Protein AF-A0A2D4FNB1-F1 (afdb_monomer)

pLDDT: mean 72.6, std 28.67, range [24.19, 98.44]

InterPro domains:
  IPR003653 Ulp1 protease family, C-terminal catalytic domain [PF02902] (10-191)
  IPR003653 Ulp1 protease family, C-terminal catalytic domain [PS50600] (1-1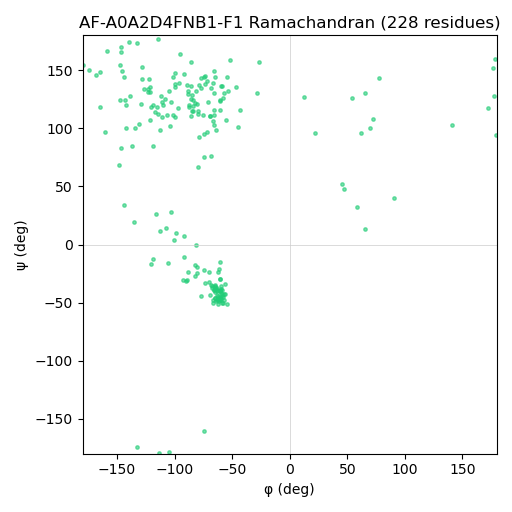83)
  IPR038765 Papain-like cysteine peptidase superfamily [SSF54001] (9-222)
  IPR051947 Sentrin-specific protease [PTHR46896] (10-229)

Mean predicted aligned error: 15.09 Å

Secondary structure (DSSP, 8-state):
-EEEEEEETTEEEEEEEE-TT-SS-EEEE-------------PPP--------------EEE---------PPP---------------------------------EEEE--EEEEE-SS--S-HHHHHHHHHHHHHHHHHHHHSS-----TTTSEEE--BPPPPSSSS-HHHHHHHHHHHHHHS-----PSS-B-TTSS-HHHHHHHHHHHHHHHHHHHHHHHHHTT-

Organism: Micrurus corallinus (NCBI:txid54390)

Nearest PDB structures (foldseek):
  7r2e-assembly1_A  TM=9.765E-01  e=2.551E-18  Homo sapiens
  7r2e-assembly2_B  TM=9.854E-01  e=6.655E-18  Homo sapiens
  3eay-assembly1_A  TM=9.851E-01  e=1.110E-17  Homo sapiens

Structure (mmCIF, N/CA/C/O backbone):
data_AF-A0A2D4FNB1-F1
#
_entry.id   AF-A0A2D4FNB1-F1
#
loop_
_atom_site.group_PDB
_atom_site.id
_atom_site.type_symbol
_atom_site.label_atom_id
_atom_site.label_alt_id
_atom_site.label_comp_id
_atom_site.label_asym_id
_atom_site.label_entity_id
_atom_site.label_seq_id
_atom_site.pdbx_PDB_ins_code
_atom_site.Cartn_x
_atom_site.Cartn_y
_atom_site.Cartn_z
_atom_site.occupancy
_atom_site.B_iso_or_equiv
_atom_site.auth_seq_id
_atom_site.auth_comp_id
_atom_site.auth_asym_id
_atom_site.auth_atom_id
_atom_site.pdbx_PDB_model_num
ATOM 1 N N . ILE A 1 1 ? 2.129 -9.234 -5.344 1.00 77.94 1 ILE A N 1
ATOM 2 C CA . ILE A 1 1 ? 2.246 -7.850 -4.836 1.00 77.94 1 ILE A CA 1
ATOM 3 C C . ILE A 1 1 ? 2.768 -8.000 -3.418 1.00 77.94 1 ILE A C 1
ATOM 5 O O . ILE A 1 1 ? 2.423 -9.003 -2.816 1.00 77.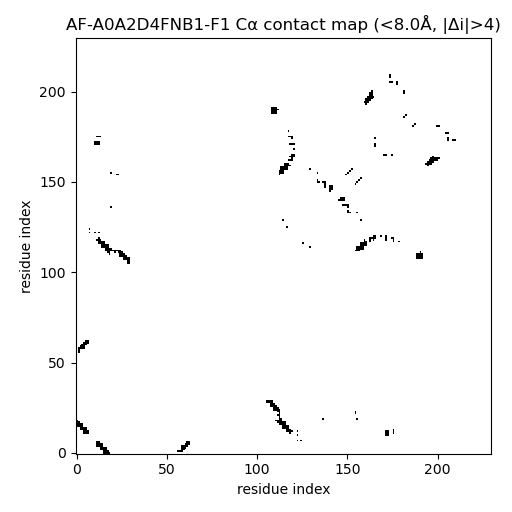94 1 ILE A O 1
ATOM 9 N N . PHE A 1 2 ? 3.639 -7.121 -2.931 1.00 85.50 2 PHE A N 1
ATOM 10 C CA . PHE A 1 2 ? 4.125 -7.190 -1.547 1.00 85.50 2 PHE A CA 1
ATOM 11 C C . PHE A 1 2 ? 3.788 -5.893 -0.819 1.00 85.50 2 PHE A C 1
ATOM 13 O O . PHE A 1 2 ? 3.960 -4.815 -1.385 1.00 85.50 2 PHE A O 1
ATOM 20 N N . LEU A 1 3 ? 3.286 -6.013 0.408 1.00 80.19 3 LEU A N 1
ATOM 21 C CA . LEU A 1 3 ? 2.926 -4.895 1.276 1.00 80.19 3 LEU A CA 1
ATOM 22 C C . LEU A 1 3 ? 4.014 -4.713 2.340 1.00 80.19 3 LEU A C 1
ATOM 24 O O . LEU A 1 3 ? 4.296 -5.637 3.103 1.00 80.19 3 LEU A O 1
ATOM 28 N N . CYS A 1 4 ? 4.607 -3.524 2.394 1.00 83.38 4 CYS A N 1
ATOM 29 C CA . CYS A 1 4 ? 5.677 -3.171 3.324 1.00 83.38 4 CYS A CA 1
ATOM 30 C C . CYS A 1 4 ? 5.227 -1.985 4.184 1.00 83.38 4 CYS A C 1
ATOM 32 O O . CYS A 1 4 ? 4.929 -0.913 3.651 1.00 83.38 4 CYS A O 1
ATOM 34 N N . LEU A 1 5 ? 5.154 -2.179 5.503 1.00 84.06 5 LEU A N 1
ATOM 35 C CA . LEU A 1 5 ? 4.775 -1.122 6.441 1.00 84.06 5 LEU A CA 1
ATOM 36 C C . LEU A 1 5 ? 6.014 -0.354 6.889 1.00 84.06 5 LEU A C 1
ATOM 38 O O . LEU A 1 5 ? 7.026 -0.960 7.238 1.00 84.06 5 LEU A O 1
ATOM 42 N N . PHE A 1 6 ? 5.889 0.969 6.949 1.00 82.75 6 PHE A N 1
ATOM 43 C CA . PHE A 1 6 ? 6.955 1.851 7.397 1.00 82.75 6 PHE A CA 1
ATOM 44 C C . PHE A 1 6 ? 6.466 2.799 8.480 1.00 82.75 6 PHE A C 1
ATOM 46 O O . PHE A 1 6 ? 5.348 3.317 8.424 1.00 82.75 6 PHE A O 1
ATOM 53 N N . LEU A 1 7 ? 7.350 3.039 9.443 1.00 80.69 7 LEU A N 1
ATOM 54 C CA . LEU A 1 7 ? 7.207 4.042 10.482 1.00 80.69 7 LEU A CA 1
ATOM 55 C C . LEU A 1 7 ? 8.360 5.031 10.331 1.00 80.69 7 LEU A C 1
ATOM 57 O O . LEU A 1 7 ? 9.513 4.629 10.416 1.00 80.69 7 LEU A O 1
ATOM 61 N N . PHE A 1 8 ? 8.059 6.311 10.111 1.00 77.94 8 PHE A N 1
ATOM 62 C CA . PHE A 1 8 ? 9.056 7.379 10.110 1.00 77.94 8 PHE A CA 1
ATOM 63 C C . PHE A 1 8 ? 8.641 8.537 11.002 1.00 77.94 8 PHE A C 1
ATOM 65 O O . PHE A 1 8 ? 7.597 9.133 10.767 1.00 77.94 8 PHE A O 1
ATOM 72 N N . ARG A 1 9 ? 9.446 8.873 12.023 1.00 78.88 9 ARG A N 1
ATOM 73 C CA . ARG A 1 9 ? 9.161 9.967 12.978 1.00 78.88 9 ARG A CA 1
ATOM 74 C C . ARG A 1 9 ? 7.705 9.953 13.491 1.00 78.88 9 ARG A C 1
ATOM 76 O O . ARG A 1 9 ? 6.998 10.953 13.408 1.00 78.88 9 ARG A O 1
ATOM 83 N N . SER A 1 10 ? 7.250 8.799 13.989 1.00 83.25 10 SER A N 1
ATOM 84 C CA . SER A 1 10 ? 5.875 8.576 14.484 1.00 83.25 10 SER A CA 1
ATOM 85 C C . SER A 1 10 ? 4.762 8.663 13.428 1.00 83.25 10 SER A C 1
ATOM 87 O O . SER A 1 10 ? 3.583 8.707 13.776 1.00 83.25 10 SER A O 1
ATOM 89 N N . HIS A 1 11 ? 5.110 8.651 12.141 1.00 90.31 11 HIS A N 1
ATOM 90 C CA . HIS A 1 11 ? 4.166 8.640 11.029 1.00 90.31 11 HIS A CA 1
ATOM 91 C C . HIS A 1 11 ? 4.208 7.311 10.271 1.00 90.31 11 HIS A C 1
ATOM 93 O O . HIS A 1 11 ? 5.272 6.852 9.858 1.00 90.31 11 HIS A O 1
ATOM 99 N N . TRP A 1 12 ? 3.038 6.702 10.089 1.00 92.06 12 TRP A N 1
ATOM 100 C CA . TRP A 1 12 ? 2.879 5.418 9.414 1.00 92.06 12 TRP A CA 1
ATOM 101 C C . TRP A 1 12 ? 2.437 5.606 7.964 1.00 92.06 12 TRP A C 1
ATOM 103 O O . TRP A 1 12 ? 1.492 6.345 7.684 1.00 92.06 12 TRP A O 1
ATOM 113 N N . TYR A 1 13 ? 3.063 4.871 7.051 1.00 94.38 13 TYR A N 1
ATOM 114 C CA . TYR A 1 13 ? 2.633 4.752 5.658 1.00 94.38 13 TYR A CA 1
ATOM 115 C C . TYR A 1 13 ? 2.947 3.351 5.127 1.00 94.38 13 TYR A C 1
ATOM 117 O O . TYR A 1 13 ? 3.611 2.547 5.788 1.00 94.38 13 TYR A O 1
ATOM 125 N N . ILE A 1 14 ? 2.436 3.033 3.940 1.00 94.88 14 ILE A N 1
ATOM 126 C CA . ILE A 1 14 ? 2.626 1.715 3.334 1.00 94.88 14 ILE A CA 1
ATOM 127 C C . ILE A 1 14 ? 3.192 1.841 1.925 1.00 94.88 14 ILE A C 1
ATOM 129 O O . ILE A 1 14 ? 2.713 2.639 1.115 1.00 94.88 14 ILE A O 1
ATOM 133 N N . ALA A 1 15 ? 4.211 1.033 1.642 1.00 95.44 15 ALA A N 1
ATOM 134 C CA . ALA A 1 15 ? 4.719 0.827 0.298 1.00 95.44 15 ALA A CA 1
ATOM 135 C C . ALA A 1 15 ? 4.168 -0.485 -0.272 1.00 95.44 15 ALA A C 1
ATOM 137 O O . ALA A 1 15 ? 4.108 -1.505 0.418 1.00 95.44 15 ALA A O 1
ATOM 138 N N . VAL A 1 16 ? 3.779 -0.469 -1.543 1.00 95.56 16 VAL A N 1
ATOM 139 C CA . VAL A 1 16 ? 3.206 -1.617 -2.247 1.00 95.56 16 VAL A CA 1
ATOM 140 C C . VAL A 1 16 ? 4.070 -1.942 -3.458 1.00 95.56 16 VAL A C 1
ATOM 142 O O . VAL A 1 16 ? 4.045 -1.236 -4.466 1.00 95.56 16 VAL A O 1
ATOM 145 N N . ILE A 1 17 ? 4.825 -3.033 -3.375 1.00 96.75 17 ILE A N 1
ATOM 146 C CA . ILE A 1 17 ? 5.684 -3.522 -4.452 1.00 96.75 17 ILE A CA 1
ATOM 147 C C . ILE A 1 17 ? 4.822 -4.277 -5.466 1.00 96.75 17 ILE A C 1
ATOM 149 O O . ILE A 1 17 ? 4.289 -5.365 -5.203 1.00 96.75 17 ILE A O 1
ATOM 153 N N . CYS A 1 18 ? 4.697 -3.702 -6.654 1.00 96.31 18 CYS A N 1
ATOM 154 C CA . CYS A 1 18 ? 3.824 -4.168 -7.715 1.00 96.31 18 CYS A CA 1
ATOM 155 C C . CYS A 1 18 ? 4.647 -4.777 -8.845 1.00 96.31 18 CYS A C 1
ATOM 157 O O . CYS A 1 18 ? 5.538 -4.145 -9.400 1.00 96.31 18 CYS A O 1
ATOM 159 N N . PHE A 1 19 ? 4.322 -6.025 -9.184 1.00 96.19 19 PHE A N 1
ATOM 160 C CA . PHE A 1 19 ? 4.864 -6.749 -10.336 1.00 96.19 19 PHE A CA 1
ATOM 161 C C . PHE A 1 19 ? 6.399 -6.678 -10.519 1.00 96.19 19 PHE A C 1
ATOM 163 O O . PHE A 1 19 ? 6.844 -6.479 -11.650 1.00 96.19 19 PHE A O 1
ATOM 170 N N . PRO A 1 20 ? 7.225 -6.910 -9.474 1.00 95.06 20 PRO A N 1
ATOM 171 C CA . PRO A 1 20 ? 8.690 -6.801 -9.568 1.00 95.06 20 PRO A CA 1
ATOM 172 C C . PRO A 1 20 ? 9.321 -7.761 -10.589 1.00 95.06 20 PRO A C 1
ATOM 174 O O . PRO A 1 20 ? 10.472 -7.606 -10.965 1.00 95.06 20 PRO A O 1
ATOM 177 N N . TRP A 1 21 ? 8.583 -8.771 -11.053 1.00 93.88 21 TRP A N 1
ATOM 178 C CA . TRP A 1 21 ? 9.047 -9.702 -12.080 1.00 93.88 21 TRP A CA 1
ATOM 179 C C . TRP A 1 21 ? 8.895 -9.179 -13.512 1.00 93.88 21 TRP A C 1
ATOM 181 O O . TRP A 1 21 ? 9.531 -9.724 -14.409 1.00 93.88 21 TRP A O 1
ATOM 191 N N . LEU A 1 22 ? 8.077 -8.153 -13.760 1.00 95.44 22 LEU A N 1
ATOM 192 C CA . LEU A 1 22 ? 7.892 -7.601 -15.103 1.00 95.44 22 LEU A CA 1
ATOM 193 C C . LEU A 1 22 ? 9.073 -6.717 -15.487 1.00 95.44 22 LEU A C 1
ATOM 195 O O . LEU A 1 22 ? 9.492 -5.895 -14.688 1.00 95.44 22 LEU A O 1
ATOM 199 N N . GLU A 1 23 ? 9.592 -6.859 -16.702 1.00 91.50 23 GLU A N 1
ATOM 200 C CA . GLU A 1 23 ? 10.660 -5.987 -17.225 1.00 91.50 23 GLU A CA 1
ATOM 201 C C . GLU A 1 23 ? 10.122 -4.672 -17.796 1.00 91.50 23 GLU A C 1
ATOM 203 O O . GLU A 1 23 ? 10.819 -3.666 -17.827 1.00 91.50 23 GLU A O 1
ATOM 208 N N . LYS A 1 24 ? 8.869 -4.681 -18.26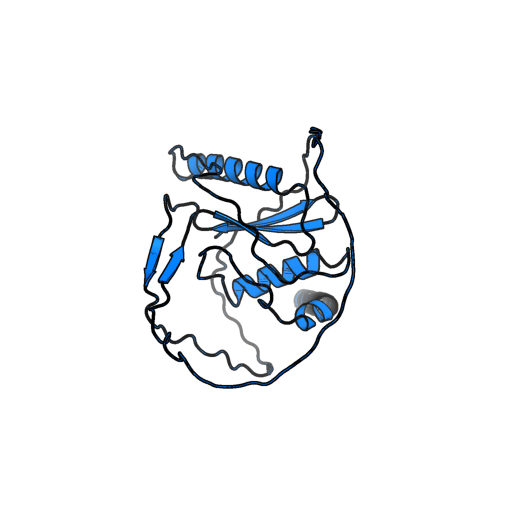0 1.00 92.25 24 LYS A N 1
ATOM 209 C CA . LYS A 1 24 ? 8.213 -3.534 -18.888 1.00 92.25 24 LYS A CA 1
ATOM 210 C C . LY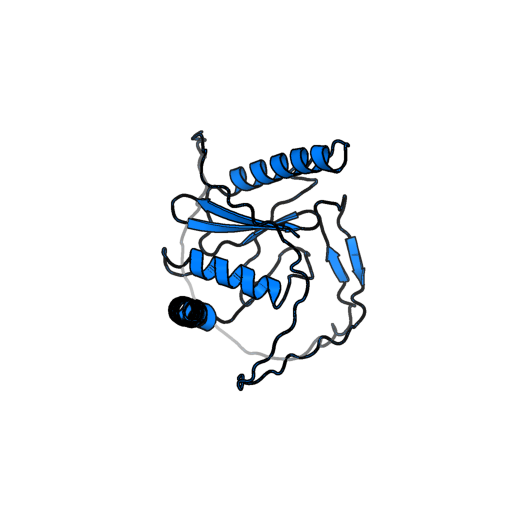S A 1 24 ? 6.725 -3.498 -18.575 1.00 92.25 24 LYS A C 1
ATOM 212 O O . LYS A 1 24 ? 6.141 -4.486 -18.125 1.00 92.25 24 LYS A O 1
ATOM 217 N N . VAL A 1 25 ? 6.114 -2.351 -18.855 1.00 93.75 25 VAL A N 1
ATOM 218 C CA . VAL A 1 25 ? 4.663 -2.154 -18.781 1.00 93.75 25 VAL A CA 1
ATOM 219 C C . VAL A 1 25 ? 3.950 -3.116 -19.738 1.00 93.75 25 VAL A C 1
ATOM 221 O O . VAL A 1 25 ? 4.362 -3.290 -20.885 1.00 93.75 25 VAL A O 1
ATOM 224 N N . ILE A 1 26 ? 2.867 -3.732 -19.268 1.00 94.62 26 ILE A N 1
ATOM 225 C CA . ILE A 1 26 ? 2.008 -4.629 -20.043 1.00 94.62 26 ILE A CA 1
ATOM 226 C C . ILE A 1 26 ? 0.579 -4.100 -20.003 1.00 94.62 26 ILE A C 1
ATOM 228 O O . ILE A 1 26 ? 0.027 -3.854 -18.931 1.00 94.62 26 ILE A O 1
ATOM 232 N N . TYR A 1 27 ? -0.038 -4.018 -21.178 1.00 93.88 27 TYR A N 1
ATOM 233 C CA . TYR A 1 27 ? -1.458 -3.731 -21.335 1.00 93.88 27 TYR A CA 1
ATOM 234 C C . TYR A 1 27 ? -2.193 -5.014 -21.700 1.00 93.88 27 TYR A C 1
ATOM 236 O O . TYR A 1 27 ? -1.759 -5.750 -22.586 1.00 93.88 27 TYR A O 1
ATOM 244 N N . LYS A 1 28 ? -3.299 -5.284 -21.011 1.00 89.50 28 LYS A N 1
ATOM 245 C CA . LYS A 1 28 ? -4.208 -6.390 -21.325 1.00 89.50 28 LYS A CA 1
ATOM 246 C C . LYS A 1 28 ? -5.599 -5.840 -21.566 1.00 89.50 28 LYS A C 1
ATOM 248 O O . LYS A 1 28 ? -6.008 -4.913 -20.872 1.00 89.50 28 LYS A O 1
ATOM 253 N N . ASP A 1 29 ? -6.325 -6.408 -22.513 1.00 86.62 29 ASP A N 1
ATOM 254 C CA . ASP A 1 29 ? -7.728 -6.057 -22.684 1.00 86.62 29 ASP A CA 1
ATOM 255 C C . ASP A 1 29 ? -8.522 -6.572 -21.475 1.00 86.62 29 ASP A C 1
ATOM 257 O O . ASP A 1 29 ? -8.293 -7.682 -20.988 1.00 86.62 29 ASP A O 1
ATOM 261 N N . CYS A 1 30 ? -9.403 -5.733 -20.926 1.00 71.06 30 CYS A N 1
ATOM 262 C CA . CYS A 1 30 ? -10.336 -6.170 -19.897 1.00 71.06 30 CYS A CA 1
ATOM 263 C C . CYS A 1 30 ? -11.422 -6.998 -20.580 1.00 71.06 30 CYS A C 1
ATOM 265 O O . CYS A 1 30 ? -12.384 -6.449 -21.120 1.00 71.06 30 CYS A O 1
ATOM 267 N N . GLU A 1 31 ? -11.258 -8.320 -20.586 1.00 58.84 31 GLU A N 1
ATOM 268 C CA . GLU A 1 31 ? -12.380 -9.209 -20.862 1.00 58.84 31 GLU A CA 1
ATOM 269 C C . GLU A 1 31 ? -13.454 -8.912 -19.819 1.00 58.84 31 GLU A C 1
ATOM 271 O O . GLU A 1 31 ? -13.174 -8.871 -18.621 1.00 58.84 31 GLU A O 1
ATOM 276 N N . SER A 1 32 ? -14.664 -8.622 -20.288 1.00 44.50 32 SER A N 1
ATOM 277 C CA . SER A 1 32 ? -15.793 -8.217 -19.454 1.00 44.50 32 SER A CA 1
ATOM 278 C C . SER A 1 32 ? -16.244 -9.391 -18.585 1.00 44.50 32 SER A C 1
ATOM 280 O O . SER A 1 32 ? -17.234 -10.052 -18.875 1.00 44.50 32 SER A O 1
ATOM 282 N N . GLN A 1 33 ? -15.498 -9.683 -17.525 1.00 40.81 33 GLN A N 1
ATOM 283 C CA . GLN A 1 33 ? -15.948 -10.564 -16.467 1.00 40.81 33 GLN A CA 1
ATOM 284 C C . GLN A 1 33 ? -16.857 -9.731 -15.577 1.00 40.81 33 GLN A C 1
ATOM 286 O O . GLN A 1 33 ? -16.444 -8.729 -14.995 1.00 40.81 33 GLN A O 1
ATOM 291 N N . HIS A 1 34 ? -18.124 -10.125 -15.562 1.00 34.53 34 HIS A N 1
ATOM 292 C CA . HIS A 1 34 ? -19.158 -9.644 -14.665 1.00 34.53 34 HIS A CA 1
ATOM 293 C C . HIS A 1 34 ? -18.589 -9.594 -13.237 1.00 34.53 34 HIS A C 1
ATOM 295 O O . HIS A 1 34 ? -18.436 -10.628 -12.588 1.00 34.53 34 HIS A O 1
ATOM 301 N N . LEU A 1 35 ? -18.208 -8.403 -12.767 1.00 32.19 35 LEU A N 1
ATOM 302 C CA . LEU A 1 35 ? -17.878 -8.188 -11.362 1.00 32.19 35 LEU A CA 1
ATOM 303 C C . LEU A 1 35 ? -19.163 -8.527 -10.592 1.00 32.19 35 LEU A C 1
ATOM 305 O O . LEU A 1 35 ? -20.199 -7.940 -10.920 1.00 32.19 35 LEU A O 1
ATOM 309 N N . PRO A 1 36 ? -19.172 -9.462 -9.626 1.00 30.33 36 PRO A N 1
ATOM 310 C CA . PRO A 1 36 ? -20.343 -9.620 -8.786 1.00 30.33 36 PRO A CA 1
ATOM 311 C C . PRO A 1 36 ? -20.531 -8.285 -8.069 1.00 30.33 36 PRO A C 1
ATOM 313 O O . PRO A 1 36 ? -19.654 -7.856 -7.317 1.00 30.33 36 PRO A O 1
ATOM 316 N N . GLN A 1 37 ? -21.641 -7.600 -8.343 1.00 31.06 37 GLN A N 1
ATOM 317 C CA . GLN A 1 37 ? -22.130 -6.562 -7.451 1.00 31.06 37 GLN A CA 1
ATOM 318 C C . GLN A 1 37 ? -22.281 -7.228 -6.088 1.00 31.06 37 GLN A C 1
ATOM 320 O O . GLN A 1 37 ? -23.147 -8.079 -5.896 1.00 31.06 37 GLN A O 1
ATOM 325 N N . SER A 1 38 ? -21.389 -6.904 -5.159 1.00 31.12 38 SER A N 1
ATOM 326 C CA . SER A 1 38 ? -21.554 -7.275 -3.766 1.00 31.12 38 SER A CA 1
ATOM 327 C C . SER A 1 38 ? -22.628 -6.368 -3.168 1.00 31.12 38 SER A C 1
ATOM 329 O O . SER A 1 38 ? -22.323 -5.421 -2.447 1.00 31.12 38 SER A O 1
ATOM 331 N N . ASP A 1 39 ? -23.886 -6.647 -3.497 1.00 34.44 39 ASP A N 1
ATOM 332 C CA . ASP A 1 39 ? -24.993 -6.332 -2.608 1.00 34.44 39 ASP A CA 1
ATOM 333 C C . ASP A 1 39 ? -24.900 -7.318 -1.446 1.00 34.44 39 ASP A C 1
ATOM 335 O O . ASP A 1 39 ? -25.342 -8.458 -1.554 1.00 34.44 39 ASP A O 1
ATOM 339 N N . PHE A 1 40 ? -24.288 -6.906 -0.337 1.00 33.28 40 PHE A N 1
ATOM 340 C CA . PHE A 1 40 ? -24.445 -7.627 0.921 1.00 33.28 40 PHE A CA 1
ATOM 341 C C . PHE A 1 40 ? -24.799 -6.669 2.052 1.00 33.28 40 PHE A C 1
ATOM 343 O O . PHE A 1 40 ? -23.983 -5.914 2.583 1.00 33.28 40 PHE A O 1
ATOM 350 N N . GLN A 1 41 ? -26.092 -6.737 2.365 1.00 35.00 41 GLN A N 1
ATOM 351 C CA . GLN A 1 41 ? -26.742 -6.313 3.592 1.00 35.00 41 GLN A CA 1
ATOM 352 C C . GLN A 1 41 ? -26.065 -6.916 4.833 1.00 35.00 41 GLN A C 1
ATOM 354 O O . GLN A 1 41 ? -25.395 -7.945 4.775 1.00 35.00 41 GLN A O 1
ATOM 359 N N . GLN A 1 42 ? -26.297 -6.242 5.961 1.00 34.03 42 GLN A N 1
ATOM 360 C CA . GLN A 1 42 ? -25.981 -6.640 7.334 1.00 34.03 42 GLN A CA 1
ATOM 361 C C . GLN A 1 42 ? -25.950 -8.157 7.581 1.00 34.03 42 GLN A C 1
ATOM 363 O O . GLN A 1 42 ? -26.905 -8.871 7.287 1.00 34.03 42 GLN A O 1
ATOM 368 N N . PHE A 1 43 ? -24.867 -8.604 8.219 1.00 24.19 43 PHE A N 1
ATOM 369 C CA . PHE A 1 43 ? -24.675 -9.953 8.747 1.00 24.19 43 PHE A CA 1
ATOM 370 C C . PHE A 1 43 ? -25.810 -10.394 9.689 1.00 24.19 43 PHE A C 1
ATOM 372 O O . PHE A 1 43 ? -26.075 -9.706 10.679 1.00 24.19 43 PHE A O 1
ATOM 379 N N . PRO A 1 44 ? -26.353 -11.608 9.502 1.00 26.98 44 PRO A N 1
ATOM 380 C CA . PRO A 1 44 ? -26.821 -12.441 10.596 1.00 26.98 44 PRO A CA 1
ATOM 381 C C . PRO A 1 44 ? -25.799 -13.543 10.910 1.00 26.98 44 PRO A C 1
ATOM 383 O O . PRO A 1 44 ? -25.150 -14.103 10.028 1.00 26.98 44 PRO A O 1
ATOM 386 N N . HIS A 1 45 ? -25.692 -13.849 12.201 1.00 32.75 45 HIS A N 1
ATOM 387 C CA . HIS A 1 45 ? -24.981 -14.991 12.770 1.00 32.75 45 HIS A CA 1
ATOM 388 C C . HIS A 1 45 ? -25.295 -16.310 12.048 1.00 32.75 45 HIS A C 1
ATOM 390 O O . HIS A 1 45 ? -26.468 -16.639 11.900 1.00 32.75 45 HIS A O 1
ATOM 396 N N . GLN A 1 46 ? -24.265 -17.116 11.767 1.00 28.11 46 GLN A N 1
ATOM 397 C CA . GLN A 1 46 ? -24.197 -18.513 12.216 1.00 28.11 46 GLN A CA 1
ATOM 398 C C . GLN A 1 46 ? -22.801 -19.120 12.008 1.00 28.11 46 GLN A C 1
ATOM 400 O O . GLN A 1 46 ? -22.055 -18.767 11.098 1.00 28.11 46 GLN A O 1
ATOM 405 N N . SER A 1 47 ? -22.457 -19.991 12.948 1.00 30.08 47 SER A N 1
ATOM 406 C CA . SER A 1 47 ? -21.251 -20.801 13.075 1.00 30.08 47 SER A CA 1
ATOM 407 C C . SER A 1 47 ? -21.198 -21.935 12.054 1.00 30.08 47 SER A C 1
ATOM 409 O O . SER A 1 47 ? -22.205 -22.608 11.885 1.00 30.08 47 SER A O 1
ATOM 411 N N . GLU A 1 48 ? -20.021 -22.221 11.490 1.00 30.22 48 GLU A N 1
ATOM 412 C CA . GLU A 1 48 ? -19.349 -23.526 11.629 1.00 30.22 48 GLU A CA 1
ATOM 413 C C . GLU A 1 48 ? -18.007 -23.589 10.884 1.00 30.22 48 GLU A C 1
ATOM 415 O O . GLU A 1 48 ? -17.721 -22.853 9.942 1.00 30.22 48 GLU A O 1
ATOM 420 N N . SER A 1 49 ? -17.161 -24.473 11.401 1.00 29.91 49 SER A N 1
ATOM 421 C CA . SER A 1 49 ? -15.782 -24.770 11.038 1.00 29.91 49 SER A CA 1
ATOM 422 C C . SER A 1 49 ? -15.616 -25.387 9.647 1.00 29.91 49 SER A C 1
ATOM 424 O O . SER A 1 49 ? -16.286 -26.370 9.347 1.00 29.91 49 SER A O 1
ATOM 426 N N . ASN A 1 50 ? -14.590 -24.972 8.894 1.00 27.27 50 ASN A N 1
ATOM 427 C CA . ASN A 1 50 ? -13.566 -25.926 8.454 1.00 27.27 50 ASN A CA 1
ATOM 428 C C . ASN A 1 50 ? -12.284 -25.258 7.936 1.00 27.27 50 ASN A C 1
ATOM 430 O O . ASN A 1 50 ? -12.285 -24.168 7.372 1.00 27.27 50 ASN A O 1
ATOM 434 N N . SER A 1 51 ? -11.185 -25.971 8.152 1.00 39.22 51 SER A N 1
ATOM 435 C CA . SER A 1 51 ? -9.800 -25.640 7.826 1.00 39.22 51 SER A CA 1
ATOM 436 C C . SER A 1 51 ? -9.542 -25.389 6.335 1.00 39.22 51 SER A C 1
ATOM 438 O O . SER A 1 51 ? -9.926 -26.202 5.496 1.00 39.22 51 SER A O 1
ATOM 440 N N . GLY A 1 52 ? -8.774 -24.341 6.015 1.00 26.20 52 GLY A N 1
ATOM 441 C CA . GLY A 1 52 ? -8.301 -24.075 4.655 1.00 26.20 52 GLY A CA 1
ATOM 442 C C . GLY A 1 52 ? -7.093 -23.135 4.607 1.00 26.20 52 GLY A C 1
ATOM 443 O O . GLY A 1 52 ? -7.243 -21.924 4.672 1.00 26.20 52 GLY A O 1
ATOM 444 N N . ILE A 1 53 ? -5.902 -23.735 4.519 1.00 28.75 53 ILE A N 1
ATOM 445 C CA . ILE A 1 53 ? -4.612 -23.239 3.991 1.00 28.75 53 ILE A CA 1
ATOM 446 C C . ILE A 1 53 ? -4.449 -21.704 3.939 1.00 28.75 53 ILE A C 1
ATOM 448 O O . ILE A 1 53 ? -4.768 -21.042 2.951 1.00 28.75 53 ILE A O 1
ATOM 452 N N . ILE A 1 54 ? -3.822 -21.154 4.981 1.00 30.25 54 ILE A N 1
ATOM 453 C CA . ILE A 1 54 ? -3.312 -19.779 5.002 1.00 30.25 54 ILE A CA 1
ATOM 454 C C . ILE A 1 54 ? -2.126 -19.695 4.034 1.00 30.25 54 ILE A C 1
ATOM 456 O O . ILE A 1 54 ? -1.046 -20.229 4.299 1.00 30.25 54 ILE A O 1
ATOM 460 N N . ARG A 1 55 ? -2.298 -18.992 2.910 1.00 36.16 55 ARG A N 1
ATOM 461 C CA . ARG A 1 55 ? -1.157 -18.482 2.142 1.00 36.16 55 ARG A CA 1
ATOM 462 C C . ARG A 1 55 ? -0.471 -17.429 3.011 1.00 36.16 55 ARG A C 1
ATOM 464 O O . ARG A 1 55 ? -1.014 -16.350 3.212 1.00 36.16 55 ARG A O 1
ATOM 471 N N . LYS A 1 56 ? 0.696 -17.765 3.570 1.00 30.28 56 LYS A N 1
ATOM 472 C CA . LYS A 1 56 ? 1.547 -16.817 4.300 1.00 30.28 56 LYS A CA 1
ATOM 473 C C . LYS A 1 56 ? 2.029 -15.742 3.329 1.00 30.28 56 LYS A C 1
ATOM 475 O O . LYS A 1 56 ? 2.979 -15.962 2.583 1.00 30.28 56 LYS A O 1
ATOM 480 N N . GLU A 1 57 ? 1.367 -14.595 3.340 1.00 40.03 57 GLU A N 1
ATOM 481 C CA . GLU A 1 57 ? 1.913 -13.369 2.775 1.00 40.03 57 GLU A CA 1
ATOM 482 C C . GLU A 1 57 ? 2.779 -12.724 3.862 1.00 40.03 57 GLU A C 1
ATOM 484 O O . GLU A 1 57 ? 2.324 -12.423 4.965 1.00 40.03 57 GLU A O 1
ATOM 489 N N . SER A 1 58 ? 4.079 -12.650 3.596 1.00 37.28 58 SER A N 1
ATOM 490 C CA . SER A 1 58 ? 5.082 -12.135 4.522 1.00 37.28 58 SER A CA 1
ATOM 491 C C . SER A 1 58 ? 4.995 -10.613 4.583 1.00 37.28 58 SER A C 1
ATOM 493 O O . SER A 1 58 ? 5.325 -9.933 3.614 1.00 37.28 58 SER A O 1
ATOM 495 N N . VAL A 1 59 ? 4.559 -10.093 5.729 1.00 36.62 59 VAL A N 1
ATOM 496 C CA . VAL A 1 59 ? 4.627 -8.670 6.068 1.00 36.62 59 VAL A CA 1
ATOM 497 C C . VAL A 1 59 ? 6.020 -8.392 6.627 1.00 36.62 59 VAL A C 1
ATOM 499 O O . VAL A 1 59 ? 6.382 -8.923 7.675 1.00 36.62 59 VAL A O 1
ATOM 502 N N . LEU A 1 60 ? 6.810 -7.584 5.922 1.00 37.69 60 LEU A N 1
ATOM 503 C CA . LEU A 1 60 ? 8.084 -7.083 6.436 1.00 37.69 60 LEU A CA 1
ATOM 504 C C . LEU A 1 60 ? 7.815 -5.790 7.215 1.00 37.69 60 LEU A C 1
ATOM 506 O O . LEU A 1 60 ? 7.280 -4.830 6.659 1.00 37.69 60 LEU A O 1
ATOM 510 N N . ILE A 1 61 ? 8.157 -5.794 8.504 1.00 36.84 61 ILE A N 1
ATOM 511 C CA . ILE A 1 61 ? 8.167 -4.617 9.379 1.00 36.84 61 ILE A CA 1
ATOM 512 C C . ILE A 1 61 ? 9.629 -4.176 9.455 1.00 36.84 61 ILE A C 1
ATOM 514 O O . ILE A 1 61 ? 10.445 -4.891 10.034 1.00 36.84 61 ILE A O 1
ATOM 518 N N . LEU A 1 62 ? 9.973 -3.038 8.852 1.00 37.22 62 LEU A N 1
ATOM 519 C CA . LEU A 1 62 ? 11.316 -2.471 8.959 1.00 37.22 62 LEU A CA 1
ATOM 520 C C . LEU A 1 62 ? 11.274 -1.291 9.936 1.00 37.22 62 LEU A C 1
ATOM 522 O O . LEU A 1 62 ? 10.797 -0.212 9.587 1.00 37.22 62 LEU A O 1
ATOM 526 N N . SER A 1 63 ? 11.738 -1.517 11.165 1.00 33.75 63 SER A N 1
ATOM 527 C CA . SER A 1 63 ? 11.948 -0.480 12.179 1.00 33.75 63 SER A CA 1
ATOM 528 C C . SER A 1 63 ? 13.450 -0.222 12.357 1.00 33.75 63 SER A C 1
ATOM 530 O O . SER A 1 63 ? 14.167 -1.085 12.856 1.00 33.75 63 SER A O 1
ATOM 532 N N . ASP A 1 64 ? 13.866 0.973 11.935 1.00 36.38 64 ASP A N 1
ATOM 533 C CA . ASP A 1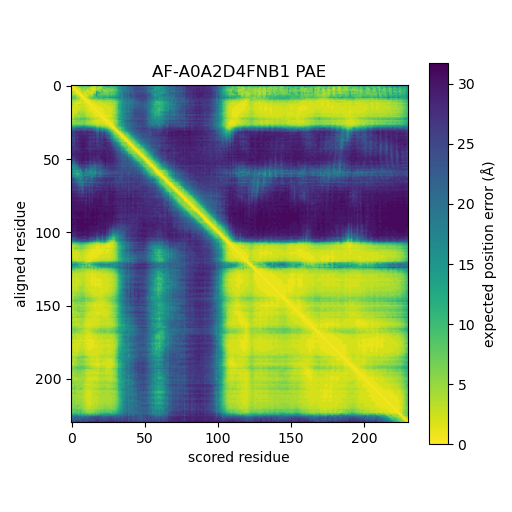 64 ? 14.992 1.785 12.419 1.00 36.38 64 ASP A CA 1
ATOM 534 C C . ASP A 1 64 ? 16.436 1.252 12.327 1.00 36.38 64 ASP A C 1
ATOM 536 O O . ASP A 1 64 ? 16.957 0.674 13.275 1.00 36.38 64 ASP A O 1
ATOM 540 N N . ILE A 1 65 ? 17.138 1.641 11.250 1.00 31.67 65 ILE A N 1
ATOM 541 C CA . ILE A 1 65 ? 18.501 2.212 11.316 1.00 31.67 65 ILE A CA 1
ATOM 542 C C . ILE A 1 65 ? 18.573 3.321 10.250 1.00 31.67 65 ILE A C 1
ATOM 544 O O . ILE A 1 65 ? 18.707 3.034 9.063 1.00 31.67 65 ILE A O 1
ATOM 548 N N . TRP A 1 66 ? 18.439 4.590 10.646 1.00 32.38 66 TRP A N 1
ATOM 549 C CA . TRP A 1 66 ? 18.635 5.737 9.747 1.00 32.38 66 TRP A CA 1
ATOM 550 C C . TRP A 1 66 ? 19.910 6.475 10.137 1.00 32.38 66 TRP A C 1
ATOM 552 O O . TRP A 1 66 ? 20.022 6.965 11.258 1.00 32.38 66 TRP A O 1
ATOM 562 N N . TYR A 1 67 ? 20.855 6.558 9.202 1.00 29.23 67 TYR A N 1
ATOM 563 C CA . TYR A 1 67 ? 21.941 7.527 9.267 1.00 29.23 67 TYR A CA 1
ATOM 564 C C . TYR A 1 67 ? 21.455 8.841 8.660 1.00 29.23 67 TYR A C 1
ATOM 566 O O . TYR A 1 67 ? 20.947 8.867 7.538 1.00 29.23 67 TYR A O 1
ATOM 574 N N . ASP A 1 68 ? 21.578 9.907 9.443 1.00 27.28 68 ASP A N 1
ATOM 575 C CA . ASP A 1 68 ? 21.296 11.270 9.021 1.00 27.28 68 ASP A CA 1
ATOM 576 C C . ASP A 1 68 ? 22.397 11.716 8.054 1.00 27.28 68 ASP A C 1
ATOM 578 O O . ASP A 1 68 ? 23.590 11.647 8.357 1.00 27.28 68 ASP A O 1
ATOM 582 N N . SER A 1 69 ? 22.012 12.116 6.853 1.00 32.81 69 SER A N 1
ATOM 583 C CA . SER A 1 69 ? 22.881 12.869 5.956 1.00 32.81 69 SER A CA 1
ATOM 584 C C . SER A 1 69 ? 22.035 14.005 5.419 1.00 32.81 69 SER A C 1
ATOM 586 O O . SER A 1 69 ? 21.152 13.812 4.583 1.00 32.81 69 SER A O 1
ATOM 588 N N . GLU A 1 70 ? 22.257 15.168 6.024 1.00 33.19 70 GLU A N 1
ATOM 589 C CA . GLU A 1 70 ? 21.685 16.448 5.641 1.00 33.19 70 GLU A CA 1
ATOM 590 C C . GLU A 1 70 ? 22.116 16.781 4.209 1.00 33.19 70 GLU A C 1
ATOM 592 O O . GLU A 1 70 ? 23.310 16.858 3.926 1.00 33.19 70 GLU A O 1
ATOM 597 N N . GLU A 1 71 ? 21.159 17.039 3.317 1.00 37.81 71 GLU A N 1
ATOM 598 C CA . GLU A 1 71 ? 21.433 17.785 2.090 1.00 37.81 71 GLU A CA 1
ATOM 599 C C . GLU A 1 71 ? 20.556 19.037 2.039 1.00 37.81 71 GLU A C 1
ATOM 601 O O . GLU A 1 71 ? 19.356 19.010 2.320 1.00 37.81 71 GLU A O 1
ATOM 606 N N . GLN A 1 72 ? 21.220 20.153 1.741 1.00 30.88 72 GLN A N 1
ATOM 607 C CA . GLN A 1 72 ? 20.689 21.508 1.698 1.00 30.88 72 GLN A CA 1
ATOM 608 C C . GLN A 1 72 ? 19.958 21.749 0.374 1.00 30.88 72 GLN A C 1
ATOM 610 O O . GLN A 1 72 ? 20.571 21.705 -0.691 1.00 30.88 72 GLN A O 1
ATOM 615 N N . ASP A 1 73 ? 18.668 22.080 0.445 1.00 30.94 73 ASP A N 1
ATOM 616 C CA . ASP A 1 73 ? 17.919 22.589 -0.704 1.00 30.94 73 ASP A CA 1
ATOM 617 C C . ASP A 1 73 ? 18.167 24.098 -0.869 1.00 30.94 73 ASP A C 1
ATOM 619 O O . ASP A 1 73 ? 17.907 24.911 0.022 1.00 30.94 73 ASP A O 1
ATOM 623 N N . ILE A 1 74 ? 18.674 24.469 -2.043 1.00 35.78 74 ILE A N 1
ATOM 624 C CA . ILE A 1 74 ? 18.905 25.848 -2.469 1.00 35.78 74 ILE A CA 1
ATOM 625 C C . ILE A 1 74 ? 17.595 26.410 -3.058 1.00 35.78 74 ILE A C 1
ATOM 627 O O . ILE A 1 74 ? 16.978 25.795 -3.926 1.00 35.78 74 ILE A O 1
ATOM 631 N N . ASN A 1 75 ? 17.207 27.590 -2.555 1.00 34.31 75 ASN A N 1
ATOM 632 C CA . ASN A 1 75 ? 16.277 28.609 -3.088 1.00 34.31 75 ASN A CA 1
ATOM 633 C C . ASN A 1 75 ? 16.158 28.627 -4.635 1.00 34.31 75 ASN A C 1
ATOM 635 O O . ASN A 1 75 ? 17.111 28.302 -5.330 1.00 34.31 75 ASN A O 1
ATOM 639 N N . SER A 1 76 ? 15.115 29.108 -5.313 1.00 31.59 76 SER A N 1
ATOM 640 C CA . SER A 1 76 ? 14.004 30.026 -5.017 1.00 31.59 76 SER A CA 1
ATOM 641 C C . SER A 1 76 ? 13.216 30.194 -6.329 1.00 31.59 76 SER A C 1
ATOM 643 O O . SER A 1 76 ? 13.829 30.141 -7.393 1.00 31.59 76 SER A O 1
ATOM 645 N N . ASN A 1 77 ? 11.908 30.469 -6.274 1.00 28.92 77 ASN A N 1
ATOM 646 C CA . ASN A 1 77 ? 11.284 31.604 -6.984 1.00 28.92 77 ASN A CA 1
ATOM 647 C C . ASN A 1 77 ? 9.768 31.634 -6.732 1.00 28.92 77 ASN A C 1
ATOM 649 O O . ASN A 1 77 ? 8.975 30.990 -7.418 1.00 28.92 77 ASN A O 1
ATOM 653 N N . LEU A 1 78 ? 9.394 32.423 -5.723 1.00 31.67 78 LEU A N 1
ATOM 654 C CA . LEU A 1 78 ? 8.093 33.071 -5.609 1.00 31.67 78 LEU A CA 1
ATOM 655 C C . LEU A 1 78 ? 8.157 34.364 -6.428 1.00 31.67 78 LEU A C 1
ATOM 657 O O . LEU A 1 78 ? 8.997 35.213 -6.146 1.00 31.67 78 LEU A O 1
ATOM 661 N N . HIS A 1 79 ? 7.240 34.540 -7.375 1.00 31.08 79 HIS A N 1
ATOM 662 C CA . HIS A 1 79 ? 6.871 35.868 -7.851 1.00 31.08 79 HIS A CA 1
ATOM 663 C C . HIS A 1 79 ? 5.402 36.104 -7.513 1.00 31.08 79 HIS A C 1
ATOM 665 O O . HIS A 1 79 ? 4.513 35.406 -7.996 1.00 31.08 79 HIS A O 1
ATOM 671 N N . HIS A 1 80 ? 5.202 37.072 -6.628 1.00 30.78 80 HIS A N 1
ATOM 672 C CA . HIS A 1 80 ? 3.940 37.694 -6.270 1.00 30.78 80 HIS A CA 1
ATOM 673 C C . HIS A 1 80 ? 4.042 39.118 -6.816 1.00 30.78 80 HIS A C 1
ATOM 675 O O . HIS A 1 80 ? 4.980 39.807 -6.432 1.00 30.78 80 HIS A O 1
ATOM 681 N N . GLU A 1 81 ? 3.128 39.548 -7.683 1.00 27.75 81 GLU A N 1
ATOM 682 C CA . GLU A 1 81 ? 2.784 40.966 -7.838 1.00 27.75 81 GLU A CA 1
ATOM 683 C C . GLU A 1 81 ? 1.276 41.077 -8.089 1.00 27.75 81 GLU A C 1
ATOM 685 O O . GLU A 1 81 ? 0.735 40.494 -9.029 1.00 27.75 81 GLU A O 1
ATOM 690 N N . ASP A 1 82 ? 0.615 41.794 -7.181 1.00 26.73 82 ASP A N 1
ATOM 691 C CA . ASP A 1 82 ? -0.776 42.234 -7.243 1.00 26.73 82 ASP A CA 1
ATOM 692 C C . ASP A 1 82 ? -0.855 43.581 -7.969 1.00 26.73 82 ASP A C 1
ATOM 694 O O . ASP A 1 82 ? -0.163 44.504 -7.548 1.00 26.73 82 ASP A O 1
ATOM 698 N N . ILE A 1 83 ? -1.766 43.740 -8.942 1.00 30.30 83 ILE A N 1
ATOM 699 C CA . ILE A 1 83 ? -2.424 45.024 -9.270 1.00 30.30 83 ILE A CA 1
ATOM 700 C C . ILE A 1 83 ? -3.867 44.742 -9.767 1.00 30.30 83 ILE A C 1
ATOM 702 O O . ILE A 1 83 ? -4.074 43.997 -10.721 1.00 30.30 83 ILE A O 1
ATOM 706 N N . GLN A 1 84 ? -4.867 45.360 -9.126 1.00 31.98 84 GLN A N 1
ATOM 707 C CA . GLN A 1 84 ? -6.282 45.529 -9.547 1.00 31.98 84 GLN A CA 1
ATOM 708 C C . GLN A 1 84 ? -6.552 47.042 -9.784 1.00 31.98 84 GLN A C 1
ATOM 710 O O . GLN A 1 84 ? -5.684 47.824 -9.386 1.00 31.98 84 GLN A O 1
ATOM 715 N N . PRO A 1 85 ? -7.741 47.532 -10.236 1.00 40.47 85 PRO A N 1
ATOM 716 C CA . PRO A 1 85 ? -8.903 46.940 -10.946 1.00 40.47 85 PRO A CA 1
ATOM 717 C C . PRO A 1 85 ? -9.387 47.799 -12.164 1.00 40.47 85 PRO A C 1
ATOM 719 O O . PRO A 1 85 ? -8.903 48.907 -12.347 1.00 40.47 85 PRO A O 1
ATOM 722 N N . ASP A 1 86 ? -10.347 47.323 -12.987 1.00 24.92 86 ASP A N 1
ATOM 723 C CA . ASP A 1 86 ? -11.556 48.100 -13.384 1.00 24.92 86 ASP A CA 1
ATOM 724 C C . ASP A 1 86 ? -12.517 47.404 -14.393 1.00 24.92 86 ASP A C 1
ATOM 726 O O . ASP A 1 86 ? -12.140 46.937 -15.463 1.00 24.92 86 ASP A O 1
ATOM 730 N N . THR A 1 87 ? -13.791 47.371 -13.980 1.00 26.20 87 THR A N 1
ATOM 731 C CA . THR A 1 87 ? -15.111 47.502 -14.648 1.00 26.20 87 THR A CA 1
ATOM 732 C C . THR A 1 87 ? -15.269 47.464 -16.190 1.00 26.20 87 THR A C 1
ATOM 734 O O . THR A 1 87 ? -14.755 48.335 -16.882 1.00 26.20 87 THR A O 1
ATOM 737 N N . THR A 1 88 ? -16.159 46.593 -16.720 1.00 27.41 88 THR A N 1
ATOM 738 C CA . THR A 1 88 ? -17.342 46.906 -17.595 1.00 27.41 88 THR A CA 1
ATOM 739 C C . THR A 1 88 ? -18.113 45.639 -18.055 1.00 27.41 88 THR A C 1
ATOM 741 O O . THR A 1 88 ? -17.614 44.526 -17.944 1.00 27.41 88 THR A O 1
ATOM 744 N N . ALA A 1 89 ? -19.379 45.814 -18.467 1.00 27.02 89 ALA A N 1
ATOM 745 C CA . ALA A 1 89 ? -20.512 44.870 -18.410 1.00 27.02 89 ALA A CA 1
ATOM 746 C C . ALA A 1 89 ? -20.949 44.189 -19.745 1.00 27.02 89 ALA A C 1
ATOM 748 O O . ALA A 1 89 ? -20.420 44.515 -20.803 1.00 27.02 89 ALA A O 1
ATOM 749 N N . SER A 1 90 ? -22.013 43.355 -19.649 1.00 29.02 90 SER A N 1
ATOM 750 C CA . SER A 1 90 ? -22.904 42.757 -20.694 1.00 29.02 90 SER A CA 1
ATOM 751 C C . SER A 1 90 ? -22.364 41.553 -21.498 1.00 29.02 90 SER A C 1
ATOM 753 O O . SER A 1 90 ? -21.200 41.530 -21.859 1.00 29.02 90 SER A O 1
ATOM 755 N N . GLU A 1 91 ? -23.111 40.511 -21.898 1.00 25.20 91 GLU A N 1
ATOM 756 C CA . GLU A 1 91 ? -24.494 40.032 -21.697 1.00 25.20 91 GLU A CA 1
ATOM 757 C C . GLU A 1 91 ? -24.635 38.635 -22.376 1.00 25.20 91 GLU A C 1
ATOM 759 O O . GLU A 1 91 ? -24.005 38.391 -23.399 1.00 25.20 91 GLU A O 1
ATOM 764 N N . LEU A 1 92 ? -25.516 37.777 -21.834 1.00 27.06 92 LEU A N 1
ATOM 765 C CA . LEU A 1 92 ? -26.357 36.734 -22.480 1.00 27.06 92 LEU A CA 1
ATOM 766 C C . LEU A 1 92 ? -25.764 35.471 -23.193 1.00 27.06 92 LEU A C 1
ATOM 768 O O . LEU A 1 92 ? -24.910 35.501 -24.067 1.00 27.06 92 LEU A O 1
ATOM 772 N N . SER A 1 93 ? -26.352 34.334 -22.787 1.00 25.97 93 SER A N 1
ATOM 773 C CA . SER A 1 93 ? -26.237 32.886 -23.125 1.00 25.97 93 SER A CA 1
ATOM 774 C C . SER A 1 93 ? -26.860 32.460 -24.490 1.00 25.97 93 SER A C 1
ATOM 776 O O . SER A 1 93 ? -27.225 33.371 -25.227 1.00 25.97 93 SER A O 1
ATOM 778 N N . PRO A 1 94 ? -27.204 31.174 -24.827 1.00 41.81 94 PRO A N 1
ATOM 779 C CA . PRO A 1 94 ? -26.845 29.802 -24.365 1.00 41.81 94 PRO A CA 1
ATOM 780 C C . PRO A 1 94 ? -26.513 28.820 -25.547 1.00 41.81 94 PRO A C 1
ATOM 782 O O . PRO A 1 94 ? -26.551 29.216 -26.708 1.00 41.81 94 PRO A O 1
ATOM 785 N N . THR A 1 95 ? -26.285 27.513 -25.272 1.00 25.23 95 THR A N 1
ATOM 786 C CA . THR A 1 95 ? -26.861 26.325 -25.996 1.00 25.23 95 THR A CA 1
ATOM 787 C C . THR A 1 95 ? -25.904 25.122 -26.217 1.00 25.23 95 THR A C 1
ATOM 789 O O . THR A 1 95 ? -25.070 25.116 -27.111 1.00 25.23 95 THR A O 1
ATOM 792 N N . VAL A 1 96 ? -26.100 24.079 -25.391 1.00 29.14 96 VAL A N 1
ATOM 793 C CA . VAL A 1 96 ? -26.409 22.660 -25.721 1.00 29.14 96 VAL A CA 1
ATOM 794 C C . VAL A 1 96 ? -25.511 21.846 -26.695 1.00 29.14 96 VAL A C 1
ATOM 796 O O . VAL A 1 96 ? -25.393 22.122 -27.881 1.00 29.14 96 VAL A O 1
ATOM 799 N N . SER A 1 97 ? -25.083 20.684 -26.172 1.00 35.53 97 SER A N 1
ATOM 800 C CA . SER A 1 97 ? -24.847 19.384 -26.841 1.00 35.53 97 SER A CA 1
ATOM 801 C C . SER A 1 97 ? -23.657 19.176 -27.777 1.00 35.53 97 SER A C 1
ATOM 803 O O . SER A 1 97 ? -23.698 19.528 -28.952 1.00 35.53 97 SER A O 1
ATOM 805 N N . LYS A 1 98 ? -22.684 18.393 -27.281 1.00 31.73 98 LYS A N 1
ATOM 806 C CA . LYS A 1 98 ? -21.867 17.372 -27.984 1.00 31.73 98 LYS A CA 1
ATOM 807 C C . LYS A 1 98 ? -20.788 16.928 -26.976 1.00 31.73 98 LYS A C 1
ATOM 809 O O . LYS A 1 98 ? -20.006 17.757 -26.554 1.00 31.73 98 LYS A O 1
ATOM 814 N N . LYS A 1 99 ? -20.665 15.692 -26.493 1.00 32.88 99 LYS A N 1
ATOM 815 C CA . LYS A 1 99 ? -20.832 14.389 -27.134 1.00 32.88 99 LYS A CA 1
ATOM 816 C C . LYS A 1 99 ? -20.945 13.313 -26.048 1.00 32.88 99 LYS A C 1
ATOM 818 O O . LYS A 1 99 ? -20.008 13.075 -25.295 1.00 32.88 99 LYS A O 1
ATOM 823 N N . PHE A 1 100 ? -22.087 12.640 -26.021 1.00 35.09 100 PHE A N 1
ATOM 824 C CA . PHE A 1 100 ? -22.306 11.367 -25.345 1.00 35.09 100 PHE A CA 1
ATOM 825 C C . PHE A 1 100 ? -21.746 10.257 -26.252 1.00 35.09 100 PHE A C 1
ATOM 827 O O . PHE A 1 100 ? -22.490 9.527 -26.897 1.00 35.09 100 PHE A O 1
ATOM 834 N N . SER A 1 101 ? -20.425 10.228 -26.432 1.00 33.94 101 SER A N 1
ATOM 835 C CA . SER A 1 101 ? -19.767 9.256 -27.312 1.00 33.94 101 SER A CA 1
ATOM 836 C C . SER A 1 101 ? -18.375 8.912 -26.795 1.00 33.94 101 SER A C 1
ATOM 838 O O . SER A 1 101 ? -17.378 9.278 -27.406 1.00 33.94 101 SER A O 1
ATOM 840 N N . ASP A 1 102 ? -18.331 8.228 -25.655 1.00 34.75 102 ASP A N 1
ATOM 841 C CA . ASP A 1 102 ? -17.152 7.480 -25.194 1.00 34.75 102 ASP A CA 1
ATOM 842 C C . ASP A 1 102 ? -17.577 6.187 -24.466 1.00 34.75 102 ASP A C 1
ATOM 844 O O . ASP A 1 102 ? -16.940 5.713 -23.525 1.00 34.75 102 ASP A O 1
ATOM 848 N N . THR A 1 103 ? -18.679 5.572 -24.901 1.00 38.38 103 THR A N 1
ATOM 849 C CA . THR A 1 103 ? -19.022 4.206 -24.504 1.00 38.38 103 THR A CA 1
ATOM 850 C C . THR A 1 103 ? -18.286 3.213 -25.404 1.00 38.38 103 THR A C 1
ATOM 852 O O . THR A 1 103 ? -18.513 3.155 -26.609 1.00 38.38 103 THR A O 1
ATOM 855 N N . LEU A 1 104 ? -17.447 2.399 -24.750 1.00 48.16 104 LEU A N 1
ATOM 856 C CA . LEU A 1 104 ? -16.780 1.176 -25.223 1.00 48.16 104 LEU A CA 1
ATOM 857 C C . LEU A 1 104 ? -15.395 1.317 -25.881 1.00 48.16 104 LEU A C 1
ATOM 859 O O . LEU A 1 104 ? -15.039 0.534 -26.758 1.00 48.16 104 LEU A O 1
ATOM 863 N N . LYS A 1 105 ? -14.519 2.189 -25.365 1.00 48.38 105 LYS A N 1
ATOM 864 C CA . LYS A 1 105 ? -13.098 1.796 -25.345 1.00 48.38 105 LYS A CA 1
ATOM 865 C C . LYS A 1 105 ? -12.980 0.665 -24.329 1.00 48.38 105 LYS A C 1
ATOM 867 O O . LYS A 1 105 ? -13.171 0.904 -23.137 1.00 48.38 105 LYS A O 1
ATOM 872 N N . MET A 1 106 ? -12.722 -0.560 -24.794 1.00 52.41 106 MET A N 1
ATOM 873 C CA . MET A 1 106 ? -12.292 -1.661 -23.927 1.00 52.41 106 MET A CA 1
ATOM 874 C C . MET A 1 106 ? -11.247 -1.103 -22.958 1.00 52.41 106 MET A C 1
ATOM 876 O O . MET A 1 106 ? -10.213 -0.587 -23.392 1.00 52.41 106 MET A O 1
ATOM 880 N N . LYS A 1 107 ? -11.557 -1.092 -21.656 1.00 69.38 107 LYS A N 1
ATOM 881 C CA . LYS A 1 107 ? -10.644 -0.542 -20.651 1.00 69.38 107 LYS A CA 1
ATOM 882 C C . LYS A 1 107 ? -9.422 -1.447 -20.631 1.00 69.38 107 LYS A C 1
ATOM 884 O O . LYS A 1 107 ? -9.480 -2.543 -20.090 1.00 69.38 107 LYS A O 1
ATOM 889 N N . LYS A 1 108 ? -8.324 -1.022 -21.248 1.00 86.00 108 LYS A N 1
ATOM 890 C CA . LYS A 1 108 ? -7.059 -1.741 -21.132 1.00 86.00 108 LYS A CA 1
ATOM 891 C C . LYS A 1 108 ? -6.592 -1.662 -19.683 1.00 86.00 108 LYS A C 1
ATOM 893 O O . LYS A 1 108 ? -6.562 -0.585 -19.094 1.00 86.00 108 LYS A O 1
ATOM 898 N N . ILE A 1 109 ? -6.247 -2.807 -19.117 1.00 91.50 109 ILE A N 1
ATOM 899 C CA . ILE A 1 109 ? -5.654 -2.931 -17.793 1.00 91.50 109 ILE A CA 1
ATOM 900 C C . ILE A 1 109 ? -4.142 -2.798 -17.947 1.00 91.50 109 ILE A C 1
ATOM 902 O O . ILE A 1 109 ? -3.508 -3.625 -18.606 1.00 91.50 109 ILE A O 1
ATOM 906 N N . CYS A 1 110 ? -3.567 -1.772 -17.325 1.00 93.94 110 CYS A N 1
ATOM 907 C CA . CYS A 1 110 ? -2.129 -1.567 -17.238 1.00 93.94 110 CYS A CA 1
ATOM 908 C C . CYS A 1 110 ? -1.553 -2.291 -16.015 1.00 93.94 110 CYS A C 1
ATOM 910 O O . CYS A 1 110 ? -2.037 -2.118 -14.894 1.00 93.94 110 CYS A O 1
ATOM 912 N N . LYS A 1 111 ? -0.494 -3.079 -16.221 1.00 95.06 111 LYS A N 1
ATOM 913 C CA . LYS A 1 111 ? 0.362 -3.642 -15.166 1.00 95.06 111 LYS A CA 1
ATOM 914 C C . LYS A 1 111 ? 1.801 -3.208 -15.422 1.00 95.06 111 LYS A C 1
ATOM 916 O O . LYS A 1 111 ? 2.274 -3.321 -16.549 1.00 95.06 111 LYS A O 1
ATOM 921 N N . ARG A 1 112 ? 2.511 -2.747 -14.393 1.00 94.75 112 ARG A N 1
ATOM 922 C CA . ARG A 1 112 ? 3.899 -2.270 -14.509 1.00 94.75 112 ARG A CA 1
ATOM 923 C C . ARG A 1 112 ? 4.713 -2.583 -13.252 1.00 94.75 112 ARG A C 1
ATOM 925 O O . ARG A 1 112 ? 4.113 -2.613 -12.179 1.00 94.75 112 ARG A O 1
ATOM 932 N N . PRO A 1 113 ? 6.031 -2.818 -13.363 1.00 96.44 113 PRO A N 1
ATOM 933 C CA . PRO A 1 113 ? 6.898 -2.907 -12.194 1.00 96.44 113 PRO A CA 1
ATOM 934 C C . PRO A 1 113 ? 6.959 -1.536 -11.509 1.00 96.44 113 PRO A C 1
ATOM 936 O O . PRO A 1 113 ? 7.404 -0.563 -12.113 1.00 96.44 113 PRO A O 1
ATOM 939 N N . CYS A 1 114 ? 6.468 -1.429 -10.276 1.00 96.62 114 CYS A N 1
ATOM 940 C CA . CYS A 1 114 ? 6.512 -0.170 -9.532 1.00 96.62 114 CYS A CA 1
ATOM 941 C C . CYS A 1 114 ? 6.391 -0.351 -8.019 1.00 96.62 114 CYS A C 1
ATOM 943 O O . CYS A 1 114 ? 6.005 -1.416 -7.534 1.00 96.62 114 CYS A O 1
ATOM 945 N N . ILE A 1 115 ? 6.697 0.710 -7.276 1.00 96.88 115 ILE A N 1
ATOM 946 C CA . ILE A 1 115 ? 6.477 0.812 -5.831 1.00 96.88 115 ILE A CA 1
ATOM 947 C C . ILE A 1 115 ? 5.433 1.907 -5.595 1.00 96.88 115 ILE A C 1
ATOM 949 O O . ILE A 1 115 ? 5.688 3.079 -5.851 1.00 96.88 115 ILE A O 1
ATOM 953 N N . LEU A 1 116 ? 4.238 1.554 -5.121 1.00 95.62 116 LEU A N 1
ATOM 954 C CA . LEU A 1 116 ? 3.237 2.556 -4.738 1.00 95.62 116 LEU A CA 1
ATOM 955 C C . LEU A 1 116 ? 3.464 2.996 -3.298 1.00 95.62 116 LEU A C 1
ATOM 957 O O . LEU A 1 116 ? 3.624 2.146 -2.432 1.00 95.62 116 LEU A O 1
ATOM 961 N N . ILE A 1 117 ? 3.386 4.292 -3.028 1.00 95.56 117 ILE A N 1
ATOM 962 C CA . ILE A 1 117 ? 3.456 4.856 -1.681 1.00 95.56 117 ILE A CA 1
ATOM 963 C C . ILE A 1 117 ? 2.084 5.411 -1.313 1.00 95.56 117 ILE A C 1
ATOM 965 O O . ILE A 1 117 ? 1.633 6.420 -1.861 1.00 95.56 117 ILE A O 1
ATOM 969 N N . LEU A 1 118 ? 1.408 4.740 -0.383 1.00 95.50 118 LEU A N 1
ATOM 970 C CA . LEU A 1 118 ? 0.105 5.157 0.124 1.00 95.50 118 LEU A CA 1
ATOM 971 C C . LEU A 1 118 ? 0.308 5.831 1.480 1.00 95.50 118 LEU A C 1
ATOM 973 O O . LEU A 1 118 ? 0.669 5.196 2.471 1.00 95.50 118 LEU A O 1
ATOM 977 N N . ASP A 1 119 ? 0.069 7.136 1.503 1.00 95.38 119 ASP A N 1
ATOM 978 C CA . ASP A 1 119 ? 0.377 7.988 2.644 1.00 95.38 119 ASP A CA 1
ATOM 979 C C . ASP A 1 119 ? -0.760 8.987 2.885 1.00 95.38 119 ASP A C 1
ATOM 981 O O . ASP A 1 119 ? -1.176 9.693 1.964 1.00 95.38 119 ASP A O 1
ATOM 985 N N . SER A 1 120 ? -1.281 9.055 4.111 1.00 95.06 120 SER A N 1
ATOM 986 C CA . SER A 1 120 ? -2.356 9.976 4.494 1.00 95.06 120 SER A CA 1
ATOM 987 C C . SER A 1 120 ? -1.896 11.412 4.800 1.00 95.06 120 SER A C 1
ATOM 989 O O . SER A 1 120 ? -2.743 12.302 4.726 1.00 95.06 120 SER A O 1
ATOM 991 N N . LEU A 1 121 ? -0.607 11.664 5.086 1.00 90.00 121 LEU A N 1
ATOM 992 C CA . LEU A 1 121 ? -0.042 12.982 5.454 1.00 90.00 121 LEU A CA 1
ATOM 993 C C . LEU A 1 121 ? 1.061 13.512 4.525 1.00 90.00 121 LEU A C 1
ATOM 995 O O . LEU A 1 121 ? 1.303 14.714 4.533 1.00 90.00 121 LEU A O 1
ATOM 999 N N . LYS A 1 122 ? 1.666 12.654 3.691 1.00 82.69 122 LYS A N 1
ATOM 1000 C CA . LYS A 1 122 ? 2.906 12.893 2.919 1.00 82.69 122 LYS A CA 1
ATOM 1001 C C . LYS A 1 122 ? 4.157 12.958 3.811 1.00 82.69 122 LYS A C 1
ATOM 1003 O O . LYS A 1 122 ? 4.477 13.988 4.393 1.00 82.69 122 LYS A O 1
ATOM 1008 N N . ALA A 1 123 ? 4.905 11.865 3.853 1.00 74.06 123 ALA A N 1
ATOM 1009 C CA . ALA A 1 123 ? 6.193 11.749 4.511 1.00 74.06 123 ALA A CA 1
ATOM 1010 C C . ALA A 1 123 ? 7.303 12.404 3.673 1.00 74.06 123 ALA A C 1
ATOM 1012 O O . ALA A 1 123 ? 7.319 12.311 2.445 1.00 74.06 123 ALA A O 1
ATOM 1013 N N . SER A 1 124 ? 8.264 13.038 4.343 1.00 70.38 124 SER A N 1
ATOM 1014 C CA . SER A 1 124 ? 9.415 13.693 3.707 1.00 70.38 124 SER A CA 1
ATOM 1015 C C . SER A 1 124 ? 10.537 12.722 3.310 1.00 70.38 124 SER A C 1
ATOM 1017 O O . SER A 1 124 ? 11.288 13.004 2.382 1.00 70.38 124 SER A O 1
ATOM 1019 N N . SER A 1 125 ? 10.645 11.562 3.963 1.00 74.81 125 SER A N 1
ATOM 1020 C CA . SER A 1 125 ? 11.770 10.619 3.825 1.00 74.81 125 SER A CA 1
ATOM 1021 C C . SER A 1 125 ? 11.521 9.434 2.884 1.00 74.81 125 SER A C 1
ATOM 1023 O O . SER A 1 125 ? 12.345 8.522 2.803 1.00 74.81 125 SER A O 1
ATOM 1025 N N . VAL A 1 126 ? 10.419 9.444 2.127 1.00 85.00 126 VAL A N 1
ATOM 1026 C CA . VAL A 1 126 ? 10.005 8.315 1.272 1.00 85.00 126 VAL A CA 1
ATOM 1027 C C . VAL A 1 126 ? 11.085 7.909 0.264 1.00 85.00 126 VAL A C 1
ATOM 1029 O O . VAL A 1 126 ? 11.240 6.725 -0.022 1.00 85.00 126 VAL A O 1
ATOM 1032 N N . LYS A 1 127 ? 11.876 8.865 -0.245 1.00 88.50 127 LYS A N 1
ATOM 1033 C CA . LYS A 1 127 ? 12.942 8.593 -1.225 1.00 88.50 127 LYS A CA 1
ATOM 1034 C C . LYS A 1 127 ? 13.964 7.568 -0.719 1.00 88.50 127 LYS A C 1
ATOM 1036 O O . LYS A 1 127 ? 14.345 6.686 -1.482 1.00 88.50 127 LYS A O 1
ATOM 1041 N N . ASN A 1 128 ? 14.377 7.671 0.548 1.00 90.00 128 ASN A N 1
ATOM 1042 C CA . ASN A 1 128 ? 15.316 6.725 1.159 1.00 90.00 128 ASN A CA 1
ATOM 1043 C C . ASN A 1 128 ? 14.661 5.341 1.276 1.00 90.00 128 ASN A C 1
ATOM 1045 O O . ASN A 1 128 ? 15.197 4.350 0.792 1.00 90.00 128 ASN A O 1
ATOM 1049 N N . THR A 1 129 ? 13.433 5.284 1.791 1.00 91.19 129 THR A N 1
ATOM 1050 C CA . THR A 1 129 ? 12.680 4.031 1.900 1.00 91.19 129 THR A CA 1
ATOM 1051 C C . THR A 1 129 ? 12.506 3.315 0.562 1.00 91.19 129 THR A C 1
ATOM 1053 O O . THR A 1 129 ? 12.687 2.104 0.487 1.00 91.19 129 THR A O 1
ATOM 1056 N N . VAL A 1 130 ? 12.200 4.043 -0.513 1.00 94.19 130 VAL A N 1
ATOM 1057 C CA . VAL A 1 130 ? 12.104 3.462 -1.858 1.00 94.19 130 VAL A CA 1
ATOM 1058 C C . VAL A 1 130 ? 13.455 2.903 -2.316 1.00 94.19 130 VAL A C 1
ATOM 1060 O O . VAL A 1 130 ? 13.488 1.839 -2.930 1.00 94.19 130 VAL A O 1
ATOM 1063 N N . GLN A 1 131 ? 14.561 3.590 -2.023 1.00 95.12 131 GLN A N 1
ATOM 1064 C CA . GLN A 1 131 ? 15.900 3.112 -2.365 1.00 95.12 131 GLN A CA 1
ATOM 1065 C C . GLN A 1 131 ? 16.238 1.806 -1.630 1.00 95.12 131 GLN A C 1
ATOM 1067 O O . GLN A 1 131 ? 16.587 0.823 -2.278 1.00 95.12 131 GLN A O 1
ATOM 1072 N N . VAL A 1 132 ? 16.001 1.748 -0.316 1.00 95.00 132 VAL A N 1
ATOM 1073 C CA . VAL A 1 132 ? 16.173 0.525 0.488 1.00 95.00 132 VAL A CA 1
ATOM 1074 C C . VAL A 1 132 ? 15.302 -0.619 -0.035 1.00 95.00 132 VAL A C 1
ATOM 1076 O O . VAL A 1 132 ? 15.737 -1.766 -0.084 1.00 95.00 132 VAL A O 1
ATOM 1079 N N . LEU A 1 133 ? 14.068 -0.333 -0.461 1.00 96.56 133 LEU A N 1
ATOM 1080 C CA . LEU A 1 133 ? 13.191 -1.344 -1.054 1.00 96.56 133 LEU A CA 1
ATOM 1081 C C . LEU A 1 133 ? 13.726 -1.887 -2.381 1.00 96.56 133 LEU A C 1
ATOM 1083 O O . LEU A 1 133 ? 13.579 -3.079 -2.639 1.00 96.56 133 LEU A O 1
ATOM 1087 N N . ARG A 1 134 ? 14.332 -1.042 -3.221 1.00 97.12 134 ARG A N 1
ATOM 1088 C CA . ARG A 1 134 ? 14.976 -1.487 -4.462 1.00 97.12 134 ARG A CA 1
ATOM 1089 C C . ARG A 1 134 ? 16.165 -2.399 -4.163 1.00 97.12 134 ARG A C 1
ATOM 1091 O O . ARG A 1 134 ? 16.195 -3.510 -4.677 1.00 97.12 134 ARG A O 1
ATOM 1098 N N . GLU A 1 135 ? 17.054 -1.998 -3.258 1.00 96.75 135 GLU A N 1
ATOM 1099 C CA . GLU A 1 135 ? 18.204 -2.808 -2.819 1.00 96.75 135 GLU A CA 1
ATOM 1100 C C . GLU A 1 135 ? 17.767 -4.141 -2.198 1.00 96.75 135 GLU A C 1
ATOM 1102 O O . GLU A 1 135 ? 18.315 -5.201 -2.507 1.00 96.75 135 GLU A O 1
ATOM 1107 N N . TYR A 1 136 ? 16.715 -4.115 -1.372 1.00 96.62 136 TYR A N 1
ATOM 1108 C CA . TYR A 1 136 ? 16.097 -5.327 -0.845 1.00 96.62 136 TYR A CA 1
ATOM 1109 C C . TYR A 1 136 ? 15.622 -6.248 -1.975 1.00 96.62 136 TYR A C 1
ATOM 1111 O O . TYR A 1 136 ? 15.870 -7.450 -1.926 1.00 96.62 136 TYR A O 1
ATOM 1119 N N . LEU A 1 137 ? 14.960 -5.708 -3.002 1.00 96.88 137 LEU A N 1
ATOM 1120 C CA . LEU A 1 137 ? 14.491 -6.502 -4.136 1.00 96.88 137 LEU A CA 1
ATOM 1121 C C . LEU A 1 137 ? 15.636 -7.098 -4.954 1.00 96.88 137 LEU A C 1
ATOM 1123 O O . LEU A 1 137 ? 15.491 -8.227 -5.416 1.00 96.88 137 LEU A O 1
ATOM 1127 N N . GLU A 1 138 ? 16.754 -6.390 -5.113 1.00 97.06 138 GLU A N 1
ATOM 1128 C CA . GLU A 1 138 ? 17.957 -6.919 -5.770 1.00 97.06 138 GLU A CA 1
ATOM 1129 C C . GLU A 1 138 ? 18.513 -8.118 -4.995 1.00 97.06 138 GLU A C 1
ATOM 1131 O O . GLU A 1 138 ? 18.683 -9.202 -5.561 1.00 97.06 138 GLU A O 1
ATOM 1136 N N . ALA A 1 139 ? 18.706 -7.962 -3.681 1.00 97.12 139 ALA A N 1
ATOM 1137 C CA . ALA A 1 139 ? 19.195 -9.028 -2.811 1.00 97.12 139 ALA A CA 1
ATOM 1138 C C . ALA A 1 139 ? 18.237 -10.233 -2.774 1.00 97.12 139 ALA A C 1
ATOM 1140 O O . ALA A 1 139 ? 18.658 -11.385 -2.896 1.00 97.12 139 ALA A O 1
ATOM 1141 N N . GLU A 1 140 ? 16.934 -9.975 -2.649 1.00 96.19 140 GLU A N 1
ATOM 1142 C CA . GLU A 1 140 ? 15.883 -10.993 -2.646 1.00 96.19 140 GLU A CA 1
ATOM 1143 C C . GLU A 1 140 ? 15.818 -11.737 -3.992 1.00 96.19 140 GLU A C 1
ATOM 1145 O O . GLU A 1 140 ? 15.630 -12.960 -4.032 1.00 96.19 140 GLU A O 1
ATOM 1150 N N . TRP A 1 141 ? 15.988 -11.016 -5.105 1.00 96.25 141 TRP A N 1
ATOM 1151 C CA . TRP A 1 141 ? 16.000 -11.586 -6.448 1.00 96.25 141 TRP A CA 1
ATOM 1152 C C . TRP A 1 141 ? 17.215 -12.485 -6.656 1.00 96.25 141 TRP A C 1
ATOM 1154 O O . TRP A 1 141 ? 17.036 -13.641 -7.035 1.00 96.25 141 TRP A O 1
ATOM 1164 N N . GLU A 1 142 ? 18.421 -12.014 -6.341 1.00 96.75 142 GLU A N 1
ATOM 1165 C CA . GLU A 1 142 ? 19.649 -12.813 -6.418 1.00 96.75 142 GLU A CA 1
ATOM 1166 C C . GLU A 1 142 ? 19.530 -14.080 -5.554 1.00 96.75 142 GLU A C 1
ATOM 1168 O O . GLU A 1 142 ? 19.749 -15.202 -6.026 1.00 96.75 142 GLU A O 1
ATOM 1173 N N . ALA A 1 143 ? 19.065 -13.934 -4.308 1.00 97.00 143 ALA A N 1
ATOM 1174 C CA . ALA A 1 143 ? 18.909 -15.044 -3.376 1.00 97.00 143 ALA A CA 1
ATOM 1175 C C . ALA A 1 143 ? 17.962 -16.136 -3.905 1.00 97.00 143 ALA A C 1
ATOM 1177 O O . ALA A 1 143 ? 18.288 -17.329 -3.803 1.00 97.00 143 ALA A O 1
ATOM 1178 N N . LYS A 1 144 ? 16.816 -15.744 -4.486 1.00 95.62 144 LYS A N 1
ATOM 1179 C CA . LYS A 1 144 ? 15.755 -16.663 -4.942 1.00 95.62 144 LYS A CA 1
ATOM 1180 C C . LYS A 1 144 ? 15.889 -17.133 -6.390 1.00 95.62 144 LYS A C 1
ATOM 1182 O O . LYS A 1 144 ? 15.429 -18.230 -6.701 1.00 95.62 144 LYS A O 1
ATOM 1187 N N . ARG A 1 145 ? 16.451 -16.317 -7.284 1.00 94.00 145 ARG A N 1
ATOM 1188 C CA . ARG A 1 145 ? 16.520 -16.574 -8.736 1.00 94.00 145 ARG A CA 1
ATOM 1189 C C . ARG A 1 145 ? 17.913 -16.971 -9.215 1.00 94.00 145 ARG A C 1
ATOM 1191 O O . ARG A 1 145 ? 17.996 -17.534 -10.301 1.00 94.00 145 ARG A O 1
ATOM 1198 N N . LYS A 1 146 ? 18.965 -16.741 -8.415 1.00 94.50 146 LYS A N 1
ATOM 1199 C CA . LYS A 1 146 ? 20.373 -17.023 -8.769 1.00 94.50 146 LYS A CA 1
ATOM 1200 C C . LYS A 1 146 ? 20.831 -16.290 -10.037 1.00 94.50 146 LYS A C 1
ATOM 1202 O O . LYS A 1 146 ? 21.607 -16.817 -10.828 1.00 94.50 146 LYS A O 1
ATOM 1207 N N . THR A 1 147 ? 20.283 -15.101 -10.249 1.00 95.81 147 THR A N 1
ATOM 1208 C CA . THR A 1 147 ? 20.569 -14.219 -11.383 1.00 95.81 147 THR A CA 1
ATOM 1209 C C . THR A 1 147 ? 20.530 -12.789 -10.886 1.00 95.81 147 THR A C 1
ATOM 1211 O O . THR A 1 147 ? 19.616 -12.477 -10.123 1.00 95.81 147 THR A O 1
ATOM 1214 N N . CYS A 1 148 ? 21.391 -11.921 -11.408 1.00 93.94 148 CYS A N 1
ATOM 1215 C CA . CYS A 1 148 ? 21.370 -10.509 -11.056 1.00 93.94 148 CYS A CA 1
ATOM 1216 C C . CYS A 1 148 ? 20.260 -9.773 -11.818 1.00 93.94 148 CYS A C 1
ATOM 1218 O O . CYS A 1 148 ? 20.060 -9.986 -13.018 1.00 93.94 148 CYS A O 1
ATOM 1220 N N . ARG A 1 149 ? 19.539 -8.897 -11.118 1.00 95.56 149 ARG A N 1
ATOM 1221 C CA . ARG A 1 149 ? 18.574 -7.971 -11.705 1.00 95.56 149 ARG A CA 1
ATOM 1222 C C . ARG A 1 149 ? 18.643 -6.651 -10.963 1.00 95.56 149 ARG A C 1
ATOM 1224 O O . ARG A 1 149 ? 18.425 -6.631 -9.761 1.00 95.56 149 ARG A O 1
ATOM 1231 N N . GLU A 1 150 ? 18.872 -5.581 -11.709 1.00 96.06 150 GLU A N 1
ATOM 1232 C CA . GLU A 1 150 ? 18.899 -4.220 -11.183 1.00 96.06 150 GLU A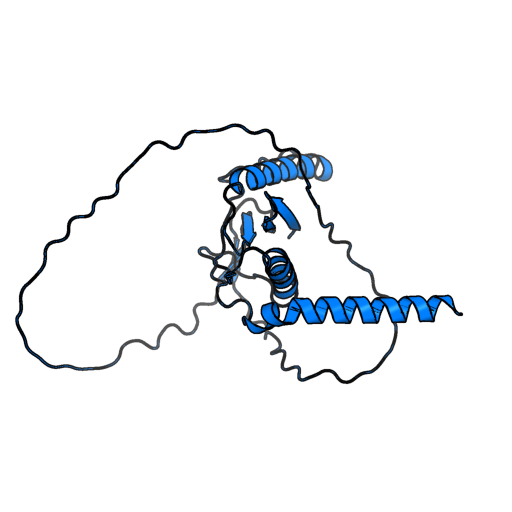 CA 1
ATOM 1233 C C . GLU A 1 150 ? 17.477 -3.654 -11.038 1.00 96.06 150 GLU A C 1
ATOM 1235 O O . GLU A 1 150 ? 16.657 -3.705 -11.970 1.00 96.06 150 GLU A O 1
ATOM 1240 N N . PHE A 1 151 ? 17.196 -3.067 -9.878 1.00 96.81 151 PHE A N 1
ATOM 1241 C CA . PHE A 1 151 ? 15.984 -2.305 -9.610 1.00 96.81 151 PHE A CA 1
ATOM 1242 C C . PHE A 1 151 ? 16.369 -0.837 -9.411 1.00 96.81 151 PHE A C 1
ATOM 1244 O O . PHE A 1 151 ? 16.762 -0.419 -8.332 1.00 96.81 151 PHE A O 1
ATOM 1251 N N . SER A 1 152 ? 16.220 -0.026 -10.455 1.00 95.69 152 SER A N 1
ATOM 1252 C CA . SER A 1 152 ? 16.560 1.397 -10.459 1.00 95.69 152 SER A CA 1
ATOM 1253 C C . SER A 1 152 ? 15.306 2.265 -10.605 1.00 95.69 152 SER A C 1
ATOM 1255 O O . SER A 1 152 ? 14.182 1.766 -10.710 1.00 95.69 152 SER A O 1
ATOM 1257 N N . LYS A 1 153 ? 15.473 3.594 -10.631 1.00 94.12 153 LYS A N 1
ATOM 1258 C CA . LYS A 1 153 ? 14.351 4.525 -10.847 1.00 94.12 153 LYS A CA 1
ATOM 1259 C C . LYS A 1 153 ? 13.652 4.313 -12.192 1.00 94.12 153 LYS A C 1
ATOM 1261 O O . LYS A 1 153 ? 12.466 4.589 -12.268 1.00 94.12 153 LYS A O 1
ATOM 1266 N N . SER A 1 154 ? 14.357 3.840 -13.222 1.00 93.31 154 SER A N 1
ATOM 1267 C CA . SER A 1 154 ? 13.785 3.613 -14.555 1.00 93.31 154 SER A CA 1
ATOM 1268 C C . SER A 1 154 ? 13.193 2.213 -14.725 1.00 93.31 154 SER A C 1
ATOM 1270 O O . SER A 1 154 ? 12.231 2.049 -15.472 1.00 93.31 154 SER A O 1
ATOM 1272 N N . THR A 1 155 ? 13.737 1.198 -14.045 1.00 94.50 155 THR A N 1
ATOM 1273 C CA . THR A 1 155 ? 13.226 -0.183 -14.136 1.00 94.50 155 THR A CA 1
ATOM 1274 C C . THR A 1 155 ? 12.116 -0.466 -13.125 1.00 94.50 155 THR A C 1
ATOM 1276 O O . THR A 1 155 ? 11.293 -1.357 -13.346 1.00 94.50 155 THR A O 1
ATOM 1279 N N . MET A 1 156 ? 12.068 0.298 -12.030 1.00 95.38 156 MET A N 1
ATOM 1280 C CA . MET A 1 156 ? 11.050 0.203 -10.993 1.00 95.38 156 MET A CA 1
ATOM 1281 C C . MET A 1 156 ? 10.748 1.574 -10.376 1.00 95.38 156 MET A C 1
ATOM 1283 O O . MET A 1 156 ? 11.260 1.962 -9.318 1.00 95.38 156 MET A O 1
ATOM 1287 N N . GLU A 1 157 ? 9.881 2.310 -11.064 1.00 94.19 157 GLU A N 1
ATOM 1288 C CA . GLU A 1 157 ? 9.428 3.641 -10.661 1.00 94.19 157 GLU A CA 1
ATOM 1289 C C . GLU A 1 157 ? 8.622 3.598 -9.352 1.00 94.19 157 GLU A C 1
ATOM 1291 O O . GLU A 1 157 ? 7.861 2.659 -9.092 1.00 94.19 157 GLU A O 1
ATOM 1296 N N . ASP A 1 158 ? 8.773 4.631 -8.523 1.00 94.44 158 ASP A N 1
ATOM 1297 C CA . ASP A 1 158 ? 7.900 4.878 -7.379 1.00 94.44 158 ASP A CA 1
ATOM 1298 C C . ASP A 1 158 ? 6.790 5.873 -7.722 1.00 94.44 158 ASP A C 1
ATOM 1300 O O . ASP A 1 158 ? 7.013 6.878 -8.397 1.00 94.44 158 ASP A O 1
ATOM 1304 N N . PHE A 1 159 ? 5.576 5.597 -7.245 1.00 92.06 159 PHE A N 1
ATOM 1305 C CA . PHE A 1 159 ? 4.404 6.437 -7.481 1.00 92.06 159 PHE A CA 1
ATOM 1306 C C . PHE A 1 159 ? 3.692 6.782 -6.186 1.00 92.06 159 PHE A C 1
ATOM 1308 O O . PHE A 1 159 ? 3.656 5.995 -5.244 1.00 92.06 159 PHE A O 1
ATOM 1315 N N . TYR A 1 160 ? 3.020 7.930 -6.197 1.00 93.75 160 TYR A N 1
ATOM 1316 C CA . TYR A 1 160 ? 2.254 8.449 -5.069 1.00 93.75 160 TYR A CA 1
ATOM 1317 C C . TYR A 1 160 ? 0.786 8.571 -5.485 1.00 93.75 160 TYR A C 1
ATOM 1319 O O . TYR A 1 160 ? 0.366 9.643 -5.938 1.00 93.75 160 TYR A O 1
ATOM 1327 N N . PRO A 1 161 ? -0.008 7.486 -5.392 1.00 94.50 161 PRO A N 1
ATOM 1328 C CA . PRO A 1 161 ? -1.434 7.554 -5.663 1.00 94.50 161 PRO A CA 1
ATOM 1329 C C . PRO A 1 161 ? -2.117 8.620 -4.810 1.00 94.50 161 PRO A C 1
ATOM 1331 O O . PRO A 1 161 ? -1.783 8.843 -3.639 1.00 94.50 161 PRO A O 1
ATOM 1334 N N . ARG A 1 162 ? -3.116 9.280 -5.389 1.00 94.56 162 ARG A N 1
ATOM 1335 C CA . ARG A 1 162 ? -3.915 10.258 -4.655 1.00 94.56 162 ARG A CA 1
ATOM 1336 C C . ARG A 1 162 ? -4.929 9.510 -3.801 1.00 94.56 162 ARG A C 1
ATOM 1338 O O . ARG A 1 162 ? -5.981 9.145 -4.288 1.00 94.56 162 ARG A O 1
ATOM 1345 N N . VAL A 1 163 ? -4.578 9.230 -2.554 1.00 96.25 163 VAL A N 1
ATOM 1346 C CA . VAL A 1 163 ? -5.409 8.488 -1.586 1.00 96.25 163 VAL A CA 1
ATOM 1347 C C . VAL A 1 163 ? -6.213 9.423 -0.672 1.00 96.25 163 VAL A C 1
ATOM 1349 O O . VAL A 1 163 ? -5.856 10.605 -0.575 1.00 96.25 163 VAL A O 1
ATOM 1352 N N . PRO A 1 164 ? -7.253 8.932 0.035 1.00 96.75 164 PRO A N 1
ATOM 1353 C CA . PRO A 1 164 ? -7.971 9.721 1.033 1.00 96.75 164 PRO A CA 1
ATOM 1354 C C . PRO A 1 164 ? -7.003 10.221 2.110 1.00 96.75 164 PRO A C 1
ATOM 1356 O O . PRO A 1 164 ? -6.205 9.452 2.635 1.00 96.75 164 PRO A O 1
ATOM 1359 N N . LYS A 1 165 ? -7.037 11.516 2.426 1.00 95.44 165 LYS A N 1
ATOM 1360 C CA . LYS A 1 165 ? -6.082 12.145 3.351 1.00 95.44 165 LYS A CA 1
ATOM 1361 C C . LYS A 1 165 ? -6.682 12.314 4.735 1.00 95.44 165 LYS A C 1
ATOM 1363 O O . LYS A 1 165 ? -7.877 12.569 4.871 1.00 95.44 165 LYS A O 1
ATOM 1368 N N . GLN A 1 166 ? -5.832 12.216 5.749 1.00 94.94 166 GLN A N 1
ATOM 1369 C CA . GLN A 1 166 ? -6.227 12.547 7.111 1.00 94.94 166 GLN A CA 1
ATOM 1370 C C . GLN A 1 166 ? -6.062 14.042 7.368 1.00 94.94 166 GLN A C 1
ATOM 1372 O O . GLN A 1 166 ? -5.274 14.719 6.713 1.00 94.94 166 GLN A O 1
ATOM 1377 N N . ASN A 1 167 ? -6.805 14.548 8.344 1.00 92.44 167 ASN A N 1
ATOM 1378 C CA . ASN A 1 167 ? -6.802 15.953 8.751 1.00 92.44 167 ASN A CA 1
ATOM 1379 C C . ASN A 1 167 ? -6.216 16.166 10.159 1.00 92.44 167 ASN A C 1
ATOM 1381 O O . ASN A 1 167 ? -6.374 17.238 10.735 1.00 92.44 167 ASN A O 1
ATOM 1385 N N . ASN A 1 168 ? -5.585 15.141 10.731 1.00 92.81 168 ASN A N 1
ATOM 1386 C CA . ASN A 1 168 ? -4.958 15.166 12.050 1.00 92.81 168 ASN A CA 1
ATOM 1387 C C . ASN A 1 168 ? -3.626 14.401 12.022 1.00 92.81 168 ASN A C 1
ATOM 1389 O O . ASN A 1 168 ? -3.301 13.761 11.027 1.00 92.81 168 ASN A O 1
ATOM 1393 N N . ASN A 1 169 ? -2.867 14.435 13.116 1.00 91.00 169 ASN A N 1
ATOM 1394 C CA . ASN A 1 169 ? -1.517 13.864 13.164 1.00 91.00 169 ASN A CA 1
ATOM 1395 C C . ASN A 1 169 ? -1.445 12.481 13.835 1.00 91.00 169 ASN A C 1
ATOM 1397 O O . ASN A 1 169 ? -0.353 11.953 14.011 1.00 91.00 169 ASN A O 1
ATOM 1401 N N . SER A 1 170 ? -2.576 11.891 14.232 1.00 93.12 170 SER A N 1
ATOM 1402 C CA . SER A 1 170 ? -2.616 10.663 15.045 1.00 93.12 170 SER A CA 1
ATOM 1403 C C . SER A 1 170 ? -3.312 9.481 14.365 1.00 93.12 170 SER A C 1
ATOM 1405 O O . SER A 1 170 ? -3.196 8.348 14.837 1.00 93.12 170 SER A O 1
ATOM 1407 N N . ASP A 1 171 ? -4.017 9.710 13.255 1.00 95.38 171 ASP A N 1
ATOM 1408 C CA . ASP A 1 171 ? -4.773 8.682 12.533 1.00 95.38 171 ASP A CA 1
ATOM 1409 C C . ASP A 1 171 ? -3.984 7.989 11.409 1.00 95.38 171 ASP A C 1
ATOM 1411 O O . ASP A 1 171 ? -4.556 7.161 10.703 1.00 95.38 171 ASP A O 1
ATOM 1415 N N . CYS A 1 172 ? -2.675 8.227 11.252 1.00 95.25 172 CYS A N 1
ATOM 1416 C CA . CYS A 1 172 ? -1.899 7.634 10.145 1.00 95.25 172 CYS A CA 1
ATOM 1417 C C . CYS A 1 172 ? -1.920 6.103 10.175 1.00 95.25 172 CYS A C 1
ATOM 1419 O O . CYS A 1 172 ? -2.127 5.469 9.142 1.00 95.25 172 CYS A O 1
ATOM 1421 N N . GLY A 1 173 ? -1.856 5.507 11.369 1.00 95.25 173 GLY A N 1
ATOM 1422 C CA . GLY A 1 173 ? -2.054 4.068 11.547 1.00 95.25 173 GLY A CA 1
ATOM 1423 C C . GLY A 1 173 ? -3.471 3.596 11.190 1.00 95.25 173 GLY A C 1
ATOM 1424 O O . GLY A 1 173 ? -3.634 2.518 10.627 1.00 95.25 173 GLY A O 1
ATOM 1425 N N . ILE A 1 174 ? -4.507 4.402 11.446 1.00 97.19 174 ILE A N 1
ATOM 1426 C CA . ILE A 1 174 ? -5.896 4.062 11.090 1.00 97.19 174 ILE A CA 1
ATOM 1427 C C . ILE A 1 174 ? -6.094 4.077 9.573 1.00 97.19 174 ILE A C 1
ATOM 1429 O O . ILE A 1 174 ? -6.697 3.152 9.026 1.00 97.19 174 ILE A O 1
ATOM 1433 N N . TYR A 1 175 ? -5.554 5.088 8.890 1.00 97.62 175 TYR A N 1
ATOM 1434 C CA . TYR A 1 175 ? -5.573 5.155 7.430 1.00 97.62 175 TYR A CA 1
ATOM 1435 C C . TYR A 1 175 ? -4.760 4.022 6.809 1.00 97.62 175 TYR A C 1
ATOM 1437 O O . TYR A 1 175 ? -5.246 3.399 5.872 1.00 97.62 175 TYR A O 1
ATOM 1445 N N . LEU A 1 176 ? -3.589 3.686 7.366 1.00 96.69 176 LEU A N 1
ATOM 1446 C CA . LEU A 1 176 ? -2.803 2.530 6.931 1.00 96.69 176 LEU A CA 1
ATOM 1447 C C . LEU A 1 176 ? -3.639 1.248 6.973 1.00 96.69 176 LEU A C 1
ATOM 1449 O O . LEU A 1 176 ? -3.730 0.541 5.970 1.00 96.69 176 LEU A O 1
ATOM 1453 N N . LEU A 1 177 ? -4.289 0.964 8.107 1.00 97.25 177 LEU A N 1
ATOM 1454 C CA . LEU A 1 177 ? -5.136 -0.223 8.250 1.00 97.25 177 LEU A CA 1
ATOM 1455 C C . LEU A 1 177 ? -6.300 -0.213 7.253 1.00 97.25 177 LEU A C 1
ATOM 1457 O O . LEU A 1 177 ? -6.626 -1.252 6.684 1.00 97.25 177 LEU A O 1
ATOM 1461 N N . GLN A 1 178 ? -6.914 0.950 7.015 1.00 97.69 178 GLN A N 1
ATOM 1462 C CA . GLN A 1 178 ? -7.980 1.075 6.024 1.00 97.69 178 GLN A CA 1
ATOM 1463 C C . GLN A 1 178 ? -7.472 0.886 4.589 1.00 97.69 178 GLN A C 1
ATOM 1465 O O . GLN A 1 178 ? -8.172 0.262 3.795 1.00 97.69 178 GLN A O 1
ATOM 1470 N N . TYR A 1 179 ? -6.275 1.369 4.238 1.00 97.44 179 TYR A N 1
ATOM 1471 C CA . TYR A 1 179 ? -5.67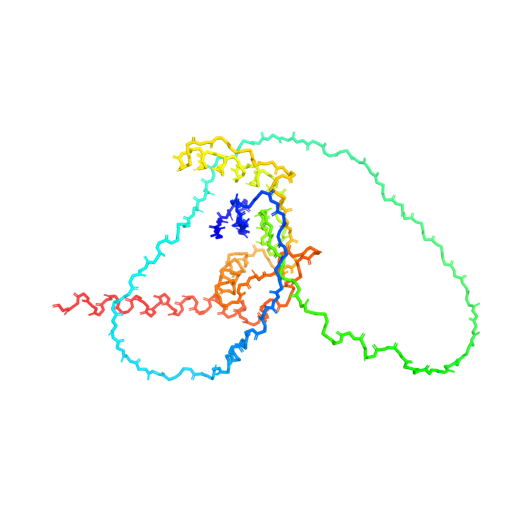4 1.132 2.920 1.00 97.44 179 TYR A CA 1
ATOM 1472 C C . TYR A 1 179 ? -5.475 -0.354 2.668 1.00 97.44 179 TYR A C 1
ATOM 1474 O O . TYR A 1 179 ? -5.870 -0.843 1.616 1.00 97.44 179 TYR A O 1
ATOM 1482 N N . VAL A 1 180 ? -4.910 -1.070 3.641 1.00 96.69 180 VAL A N 1
ATOM 1483 C CA . VAL A 1 180 ? -4.681 -2.516 3.542 1.00 96.69 180 VAL A CA 1
ATOM 1484 C C . VAL A 1 180 ? -6.004 -3.262 3.381 1.00 96.69 180 VAL A C 1
ATOM 1486 O O . VAL A 1 180 ? -6.149 -4.064 2.462 1.00 96.69 180 VAL A O 1
ATOM 1489 N N . GLU A 1 181 ? -6.992 -2.965 4.224 1.00 96.56 181 GLU A N 1
ATOM 1490 C CA . GLU A 1 181 ? -8.306 -3.607 4.158 1.00 96.56 181 GLU A CA 1
ATOM 1491 C C . GLU A 1 181 ? -9.012 -3.344 2.821 1.00 96.56 181 GLU A C 1
ATOM 1493 O O . GLU A 1 181 ? -9.467 -4.278 2.161 1.00 96.56 181 GLU A O 1
ATOM 1498 N N . THR A 1 182 ? -9.026 -2.087 2.369 1.00 96.62 182 THR A N 1
ATOM 1499 C CA . THR A 1 182 ? -9.637 -1.705 1.087 1.00 96.62 182 THR A CA 1
ATOM 1500 C C . THR A 1 182 ? -8.895 -2.340 -0.088 1.00 96.62 182 THR A C 1
ATOM 1502 O O . THR A 1 182 ? -9.529 -2.769 -1.044 1.00 96.62 182 THR A O 1
ATOM 1505 N N . PHE A 1 183 ? -7.567 -2.460 -0.018 1.00 95.25 183 PHE A N 1
ATOM 1506 C CA . PHE A 1 183 ? -6.767 -3.113 -1.051 1.00 95.25 183 PHE A CA 1
ATOM 1507 C C . PHE A 1 183 ? -7.087 -4.605 -1.183 1.00 95.25 183 PHE A C 1
ATOM 1509 O O . PHE A 1 183 ? -7.140 -5.118 -2.298 1.00 95.25 183 PHE A O 1
ATOM 1516 N N . PHE A 1 184 ? -7.328 -5.305 -0.073 1.00 93.81 184 PHE A N 1
ATOM 1517 C CA . PHE A 1 184 ? -7.730 -6.711 -0.121 1.00 93.81 184 PHE A CA 1
ATOM 1518 C C . PHE A 1 184 ? -9.182 -6.904 -0.577 1.00 93.81 184 PHE A C 1
ATOM 1520 O O . PHE A 1 184 ? -9.472 -7.890 -1.252 1.00 93.81 184 PHE A O 1
ATOM 1527 N N . GLN A 1 185 ? -10.084 -5.975 -0.249 1.00 93.94 185 GLN A N 1
ATOM 1528 C CA . GLN A 1 185 ? -11.491 -6.035 -0.669 1.00 93.94 185 GLN A CA 1
ATOM 1529 C C . GLN A 1 185 ? -11.685 -5.629 -2.137 1.00 93.94 185 GLN A C 1
ATOM 1531 O O . GLN A 1 185 ? -12.419 -6.279 -2.876 1.00 93.94 185 GLN A O 1
ATOM 1536 N N . ASN A 1 186 ? -11.025 -4.553 -2.562 1.00 90.88 186 ASN A N 1
ATOM 1537 C CA . ASN A 1 186 ? -11.101 -3.993 -3.903 1.00 90.88 186 ASN A CA 1
ATOM 1538 C C . ASN A 1 186 ? -9.688 -3.607 -4.382 1.00 90.88 186 ASN A C 1
ATOM 1540 O O . ASN A 1 186 ? -9.263 -2.451 -4.222 1.00 90.88 186 ASN A O 1
ATOM 1544 N N . PRO A 1 187 ? -8.933 -4.574 -4.937 1.00 91.56 187 PRO A N 1
ATOM 1545 C CA . PRO A 1 187 ? -7.545 -4.360 -5.310 1.00 91.56 187 PRO A CA 1
ATOM 1546 C C . PRO A 1 187 ? -7.410 -3.351 -6.446 1.00 91.56 187 PRO A C 1
ATOM 1548 O O . PRO A 1 187 ? -8.241 -3.263 -7.351 1.00 91.56 187 PRO A O 1
ATOM 1551 N N . ILE A 1 188 ? -6.291 -2.628 -6.447 1.00 92.44 188 ILE A N 1
ATOM 1552 C CA . ILE A 1 188 ? -5.917 -1.777 -7.576 1.00 92.44 188 ILE A CA 1
ATOM 1553 C C . ILE A 1 188 ? -5.631 -2.696 -8.7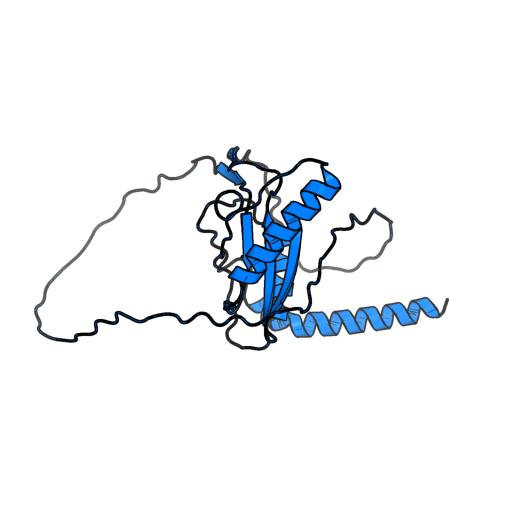67 1.00 92.44 188 ILE A C 1
ATOM 1555 O O . ILE A 1 188 ? -4.663 -3.455 -8.763 1.00 92.44 188 ILE A O 1
ATOM 1559 N N . ILE A 1 189 ? -6.494 -2.649 -9.781 1.00 91.31 189 ILE A N 1
ATOM 1560 C CA . ILE A 1 189 ? -6.356 -3.486 -10.982 1.00 91.31 189 ILE A CA 1
ATOM 1561 C C . ILE A 1 189 ? -5.589 -2.789 -12.103 1.00 91.31 189 ILE A C 1
ATOM 1563 O O . ILE A 1 189 ? -4.908 -3.463 -12.871 1.00 91.31 189 ILE A O 1
ATOM 1567 N N . ASN A 1 190 ? -5.683 -1.460 -12.191 1.00 92.62 190 ASN A N 1
ATOM 1568 C CA . ASN A 1 190 ? -5.094 -0.659 -13.256 1.00 92.62 190 ASN A CA 1
ATOM 1569 C C . ASN A 1 190 ? -4.020 0.272 -12.689 1.00 92.62 190 ASN A C 1
ATOM 1571 O O . ASN A 1 190 ? -4.323 1.146 -11.882 1.00 92.62 190 ASN A O 1
ATOM 1575 N N . PHE A 1 191 ? -2.784 0.096 -13.146 1.00 93.69 191 PHE A N 1
ATOM 1576 C CA . PHE A 1 191 ? -1.607 0.843 -12.696 1.00 93.69 191 PHE A CA 1
ATOM 1577 C C . PHE A 1 191 ? -1.195 1.909 -13.719 1.00 93.69 191 PHE A C 1
ATOM 1579 O O . PHE A 1 191 ? -0.018 2.242 -13.845 1.00 93.69 191 PHE A O 1
ATOM 1586 N N . GLU A 1 192 ? -2.164 2.406 -14.490 1.00 92.69 192 GLU A N 1
ATOM 1587 C CA . GLU A 1 192 ? -1.959 3.538 -15.385 1.00 92.69 192 GLU A CA 1
ATOM 1588 C C . GLU A 1 192 ? -1.860 4.831 -14.577 1.00 92.69 192 GLU A C 1
ATOM 1590 O O . GLU A 1 192 ? -2.604 5.029 -13.615 1.00 92.69 192 GLU A O 1
ATOM 1595 N N . LEU A 1 193 ? -0.919 5.697 -14.948 1.00 88.75 193 LEU A N 1
ATOM 1596 C CA . LEU A 1 193 ? -0.669 6.936 -14.223 1.00 88.75 193 LEU A CA 1
ATOM 1597 C C . LEU A 1 193 ? -1.486 8.092 -14.807 1.00 88.75 193 LEU A C 1
ATOM 1599 O O . LEU A 1 193 ? -1.622 8.175 -16.027 1.00 88.75 193 LEU A O 1
ATOM 1603 N N . PRO A 1 194 ? -1.934 9.043 -13.970 1.00 91.19 194 PRO A N 1
ATOM 1604 C CA . PRO A 1 194 ? -1.910 9.026 -12.500 1.00 91.19 194 PRO A CA 1
ATOM 1605 C C . PRO A 1 194 ? -2.949 8.065 -11.884 1.00 91.19 194 PRO A C 1
ATOM 1607 O O . PRO A 1 194 ? -4.073 7.948 -12.367 1.00 91.19 194 PRO A O 1
ATOM 1610 N N . VAL A 1 195 ? -2.597 7.426 -10.760 1.00 90.94 195 VAL A N 1
ATOM 1611 C CA . VAL A 1 195 ? -3.521 6.556 -10.007 1.00 90.94 195 VAL A CA 1
ATOM 1612 C C . VAL A 1 195 ? -4.362 7.402 -9.041 1.00 90.94 195 VAL A C 1
ATOM 1614 O O . VAL A 1 195 ? -3.851 7.929 -8.047 1.00 90.94 195 VAL A O 1
ATOM 1617 N N . HIS A 1 196 ? -5.656 7.521 -9.340 1.00 92.44 196 HIS A N 1
ATOM 1618 C CA . HIS A 1 196 ? -6.644 8.270 -8.559 1.00 92.44 196 HIS A CA 1
ATOM 1619 C C . HIS A 1 196 ? -7.419 7.354 -7.613 1.00 92.44 196 HIS A C 1
ATOM 1621 O O . HIS A 1 196 ? -8.111 6.440 -8.059 1.00 92.44 196 HIS A O 1
ATOM 1627 N N . LEU A 1 197 ? -7.295 7.595 -6.310 1.00 95.00 197 LEU A N 1
ATOM 1628 C CA . LEU A 1 197 ? -7.888 6.804 -5.229 1.00 95.00 197 LEU A CA 1
ATOM 1629 C C . LEU A 1 197 ? -8.514 7.713 -4.157 1.00 95.00 197 LEU A C 1
ATOM 1631 O O . LEU A 1 197 ? -8.740 7.280 -3.034 1.00 95.00 197 LEU A O 1
ATOM 1635 N N . GLU A 1 198 ? -8.812 8.979 -4.459 1.00 94.50 198 GLU A N 1
ATOM 1636 C CA . GLU A 1 198 ? -9.249 9.971 -3.468 1.00 94.50 198 GLU A CA 1
ATOM 1637 C C . GLU A 1 198 ? -10.573 9.574 -2.793 1.00 94.50 198 GLU A C 1
ATOM 1639 O O . GLU A 1 198 ? -10.860 9.998 -1.676 1.00 94.50 198 GLU A O 1
ATOM 1644 N N . GLN A 1 199 ? -11.361 8.733 -3.470 1.00 95.12 199 GLN A N 1
ATOM 1645 C CA . GLN A 1 199 ? -12.642 8.185 -3.020 1.00 95.12 199 GLN A CA 1
ATOM 1646 C C . GLN A 1 199 ? -12.589 6.656 -2.855 1.00 95.12 199 GLN A C 1
ATOM 1648 O O . GLN A 1 199 ? -13.607 5.984 -2.992 1.00 95.12 199 GLN A O 1
ATOM 1653 N N . TRP A 1 200 ? -11.407 6.084 -2.594 1.00 95.75 200 TRP A N 1
ATOM 1654 C CA . TRP A 1 200 ? -11.230 4.626 -2.519 1.00 95.75 200 TRP A CA 1
ATOM 1655 C C . TRP A 1 200 ? -12.086 3.971 -1.431 1.00 95.75 200 TRP A C 1
ATOM 1657 O O . TRP A 1 200 ? -12.524 2.836 -1.589 1.00 95.75 200 TRP A O 1
ATOM 1667 N N . PHE A 1 201 ? -12.368 4.710 -0.359 1.00 96.44 201 PHE A N 1
ATOM 1668 C CA . PHE A 1 201 ? -13.316 4.327 0.677 1.00 96.44 201 PHE A CA 1
ATOM 1669 C C . PHE A 1 201 ? -14.014 5.565 1.260 1.00 96.44 201 PHE A C 1
ATOM 1671 O O . PHE A 1 201 ? -13.453 6.667 1.242 1.00 96.44 201 PHE A O 1
ATOM 1678 N N . PRO A 1 202 ? -15.232 5.415 1.807 1.00 95.81 202 PRO A N 1
ATOM 1679 C CA . PRO A 1 202 ? -15.954 6.531 2.394 1.00 95.81 202 PRO A CA 1
ATOM 1680 C C . PRO A 1 202 ? -15.371 6.936 3.769 1.00 95.81 202 PRO A C 1
ATOM 1682 O O . PRO A 1 202 ? -15.000 6.069 4.567 1.00 95.81 202 PRO A O 1
ATOM 1685 N N . PRO A 1 203 ? -15.354 8.239 4.128 1.00 94.38 203 PRO A N 1
ATOM 1686 C CA . PRO A 1 203 ? -14.684 8.726 5.344 1.00 94.38 203 PRO A CA 1
ATOM 1687 C C . PRO A 1 203 ? -15.219 8.177 6.675 1.00 94.38 203 PRO A C 1
ATOM 1689 O O . PRO A 1 203 ? -14.535 8.239 7.694 1.00 94.38 203 PRO A O 1
ATOM 1692 N N . HIS A 1 204 ? -16.450 7.666 6.717 1.00 95.06 204 HIS A N 1
ATOM 1693 C CA . HIS A 1 204 ? -17.017 7.138 7.960 1.00 95.06 204 HIS A CA 1
ATOM 1694 C C . HIS A 1 204 ? -16.346 5.831 8.414 1.00 95.06 204 HIS A C 1
ATOM 1696 O O . HIS A 1 204 ? -16.368 5.552 9.613 1.00 95.06 204 HIS A O 1
ATOM 1702 N N . LEU A 1 205 ? -15.723 5.071 7.501 1.00 95.69 205 LEU A N 1
ATOM 1703 C CA . LEU A 1 205 ? -15.011 3.837 7.854 1.00 95.69 205 LEU A CA 1
ATOM 1704 C C . LEU A 1 205 ? -13.823 4.132 8.771 1.00 95.69 205 LEU A C 1
ATOM 1706 O O . LEU A 1 205 ? -13.713 3.540 9.839 1.00 95.69 205 LEU A O 1
ATOM 1710 N N . VAL A 1 206 ? -13.002 5.134 8.438 1.00 96.25 206 VAL A N 1
ATOM 1711 C CA . VAL A 1 206 ? -11.870 5.533 9.292 1.00 96.25 206 VAL A CA 1
ATOM 1712 C C . VAL A 1 206 ? -12.322 6.159 10.613 1.00 96.25 206 VAL A C 1
ATOM 1714 O O . VAL A 1 206 ? -11.716 5.887 11.645 1.00 96.25 206 VAL A O 1
ATOM 1717 N N . ARG A 1 207 ? -13.424 6.928 10.619 1.00 95.25 207 ARG A N 1
ATOM 1718 C CA . ARG A 1 207 ? -13.956 7.563 11.843 1.00 95.25 207 ARG A CA 1
ATOM 1719 C C . ARG A 1 207 ? -14.345 6.545 12.916 1.00 95.25 207 ARG A C 1
ATOM 1721 O O . ARG A 1 207 ? -14.096 6.788 14.089 1.00 95.25 207 ARG A O 1
ATOM 1728 N N . ARG A 1 208 ? -14.946 5.417 12.523 1.00 95.94 208 ARG A N 1
ATOM 1729 C CA . ARG A 1 208 ? -15.403 4.369 13.457 1.00 95.94 208 ARG A CA 1
ATOM 1730 C C . ARG A 1 208 ? -14.354 3.287 13.711 1.00 95.94 208 ARG A C 1
ATOM 1732 O O . ARG A 1 208 ? -14.512 2.490 14.632 1.00 95.94 208 ARG A O 1
ATOM 1739 N N . LYS A 1 209 ? -13.265 3.263 12.937 1.00 97.19 209 LYS A N 1
ATOM 1740 C CA . LYS A 1 209 ? -12.292 2.164 12.958 1.00 97.19 209 LYS A CA 1
ATOM 1741 C C . LYS A 1 209 ? -11.638 1.949 14.319 1.00 97.19 209 LYS A C 1
ATOM 1743 O O . LYS A 1 209 ? -11.397 0.811 14.697 1.00 97.19 209 LYS A O 1
ATOM 1748 N N . ARG A 1 210 ? -11.372 3.019 15.080 1.00 97.56 210 ARG A N 1
ATOM 1749 C CA . ARG A 1 210 ? -10.811 2.917 16.442 1.00 97.56 210 ARG A CA 1
ATOM 1750 C C . ARG A 1 210 ? -11.733 2.136 17.381 1.00 97.56 210 ARG A C 1
ATOM 1752 O O . ARG A 1 210 ? -11.264 1.255 18.095 1.00 97.56 210 ARG A O 1
ATOM 1759 N N . GLU A 1 211 ? -13.029 2.439 17.347 1.00 97.94 211 GLU A N 1
ATOM 1760 C CA . GLU A 1 211 ? -14.050 1.737 18.135 1.00 97.94 211 GLU A CA 1
ATOM 1761 C C . GLU A 1 211 ? -14.164 0.281 17.681 1.00 97.94 211 GLU A C 1
ATOM 1763 O O . GLU A 1 211 ? -14.074 -0.620 18.505 1.00 97.94 211 GLU A O 1
ATOM 1768 N N . GLN A 1 212 ? -14.225 0.043 16.367 1.00 98.06 212 GLN A N 1
ATOM 1769 C CA . GLN A 1 212 ? -14.283 -1.309 15.801 1.00 98.06 212 GLN A CA 1
ATOM 1770 C C . GLN A 1 212 ? -13.072 -2.167 16.194 1.00 98.06 212 GLN A C 1
ATOM 1772 O O . GLN A 1 212 ? -13.235 -3.330 16.547 1.00 98.06 212 GLN A O 1
ATOM 1777 N N . ILE A 1 213 ? -11.859 -1.602 16.165 1.00 98.19 213 ILE A N 1
ATOM 1778 C CA . ILE A 1 213 ? -10.634 -2.300 16.582 1.00 98.19 213 ILE A CA 1
ATOM 1779 C C . ILE A 1 213 ? -10.689 -2.627 18.077 1.00 98.19 213 ILE A C 1
ATOM 1781 O O . ILE A 1 213 ? -10.386 -3.755 18.460 1.00 98.19 213 ILE A O 1
ATOM 1785 N N . ARG A 1 214 ? -11.088 -1.671 18.927 1.00 98.25 214 ARG A N 1
ATOM 1786 C CA . ARG A 1 214 ? -11.241 -1.898 20.373 1.00 98.25 214 ARG A CA 1
ATOM 1787 C C . ARG A 1 214 ? -12.229 -3.030 20.646 1.00 98.25 214 ARG A C 1
ATOM 1789 O O . ARG A 1 214 ? -11.909 -3.947 21.399 1.00 98.25 214 ARG A O 1
ATOM 1796 N N . ASP A 1 215 ? -13.407 -2.960 20.039 1.00 98.44 215 ASP A N 1
ATOM 1797 C CA . ASP A 1 215 ? -14.486 -3.915 20.272 1.00 98.44 215 ASP A CA 1
ATOM 1798 C C . ASP A 1 215 ? -14.087 -5.315 19.770 1.00 98.44 215 ASP A C 1
ATOM 1800 O O . ASP A 1 215 ? -14.306 -6.303 20.470 1.00 98.44 215 ASP A O 1
ATOM 1804 N N . LEU A 1 216 ? -13.388 -5.400 18.629 1.00 98.25 216 LEU A N 1
ATOM 1805 C CA . LEU A 1 216 ? -12.808 -6.646 18.122 1.00 98.25 216 LEU A CA 1
ATOM 1806 C C . LEU A 1 216 ? -11.772 -7.242 19.087 1.00 98.25 216 LEU A C 1
ATOM 1808 O O . LEU A 1 216 ? -11.813 -8.440 19.362 1.00 98.25 216 LEU A O 1
ATOM 1812 N N . ILE A 1 217 ? -10.854 -6.429 19.619 1.00 98.25 217 ILE A N 1
ATOM 1813 C CA . ILE A 1 217 ? -9.844 -6.891 20.585 1.00 98.25 217 ILE A CA 1
ATOM 1814 C C . ILE A 1 217 ? -10.520 -7.454 21.842 1.00 98.25 217 ILE A C 1
ATOM 1816 O O . ILE A 1 217 ? -10.155 -8.538 22.299 1.00 98.25 217 ILE A O 1
ATOM 1820 N N . LEU A 1 218 ? -11.524 -6.755 22.382 1.00 97.94 218 LEU A N 1
ATOM 1821 C CA . LEU A 1 218 ? -12.278 -7.217 23.551 1.00 97.94 218 LEU A CA 1
ATOM 1822 C C . LEU A 1 218 ? -13.025 -8.523 23.261 1.00 97.94 218 LEU A C 1
ATOM 1824 O O . LEU A 1 218 ? -12.977 -9.451 24.068 1.00 97.94 218 LEU A O 1
ATOM 1828 N N . GLN A 1 219 ? -13.665 -8.631 22.096 1.00 97.88 219 GLN A N 1
ATOM 1829 C CA . GLN A 1 219 ? -14.340 -9.856 21.674 1.00 97.88 219 GLN A CA 1
ATOM 1830 C C . GLN A 1 219 ? -13.368 -11.043 21.616 1.00 97.88 219 GLN A C 1
ATOM 1832 O O . GLN A 1 219 ? -13.642 -12.092 22.202 1.00 97.88 219 GLN A O 1
ATOM 1837 N N . LEU A 1 220 ? -12.225 -10.879 20.942 1.00 97.56 220 LEU A N 1
ATOM 1838 C CA . LEU A 1 220 ? -11.204 -11.924 20.818 1.00 97.56 220 LEU A CA 1
ATOM 1839 C C . LEU A 1 220 ? -10.647 -12.341 22.185 1.00 97.56 220 LEU A C 1
ATOM 1841 O O . LEU A 1 220 ? -10.447 -13.530 22.436 1.00 97.56 220 LEU A O 1
ATOM 1845 N N . HIS A 1 221 ? -10.452 -11.383 23.091 1.00 96.00 221 HIS A N 1
ATOM 1846 C CA . HIS A 1 221 ? -10.007 -11.648 24.454 1.00 96.00 221 HIS A CA 1
ATOM 1847 C C . HIS A 1 221 ? -10.978 -12.563 25.218 1.00 96.00 221 HIS A C 1
ATOM 1849 O O . HIS A 1 221 ? -10.548 -13.549 25.821 1.00 96.00 221 HIS A O 1
ATOM 1855 N N . PHE A 1 222 ? -12.286 -12.292 25.161 1.00 95.81 222 PHE A N 1
ATOM 1856 C CA . PHE A 1 222 ? -13.288 -13.148 25.807 1.00 95.81 222 PHE A CA 1
ATOM 1857 C C . PHE A 1 222 ? -13.359 -14.544 25.175 1.00 95.81 222 PHE A C 1
ATOM 1859 O O . PHE A 1 222 ? -13.454 -15.540 25.896 1.00 95.81 222 PHE A O 1
ATOM 1866 N N . GLN A 1 223 ? -13.249 -14.638 23.846 1.00 95.31 223 GLN A N 1
ATOM 1867 C CA . GLN A 1 223 ? -13.223 -15.921 23.137 1.00 95.31 223 GLN A CA 1
ATOM 1868 C C . GLN A 1 223 ? -12.040 -16.791 23.585 1.00 95.31 223 GLN A C 1
ATOM 1870 O O . GLN A 1 223 ? -12.228 -17.957 23.937 1.00 95.31 223 GLN A O 1
ATOM 1875 N N . GLN A 1 224 ? -10.835 -16.219 23.653 1.00 94.88 224 GLN A N 1
ATOM 1876 C CA . GLN A 1 224 ? -9.629 -16.939 24.071 1.00 94.88 224 GLN A CA 1
ATOM 1877 C C . GLN A 1 224 ? -9.709 -17.438 25.520 1.00 94.88 224 GLN A C 1
ATOM 1879 O O . GLN A 1 224 ? -9.280 -18.553 25.806 1.00 94.88 224 GLN A O 1
ATOM 1884 N N . GLN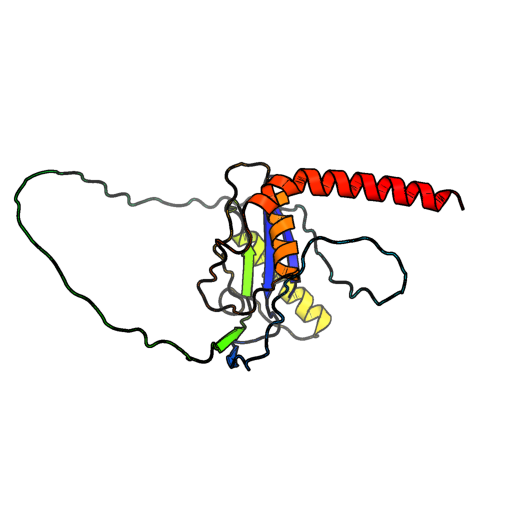 A 1 225 ? -10.306 -16.666 26.433 1.00 90.94 225 GLN A N 1
ATOM 1885 C CA . GLN A 1 225 ? -10.502 -17.116 27.816 1.00 90.94 225 GLN A CA 1
ATOM 1886 C C . GLN A 1 225 ? -11.508 -18.263 27.944 1.00 90.94 225 GLN A C 1
ATOM 1888 O O . GLN A 1 225 ? -11.346 -19.125 28.809 1.00 90.94 225 GLN A O 1
ATOM 1893 N N . SER A 1 226 ? -12.551 -18.276 27.109 1.00 84.62 226 SER A N 1
ATOM 1894 C CA . SER A 1 226 ? -13.555 -19.345 27.125 1.00 84.62 226 SER A CA 1
ATOM 1895 C C . SER A 1 226 ? -13.010 -20.683 26.608 1.00 84.62 226 SER A C 1
ATOM 1897 O O . SER A 1 226 ? -13.386 -21.725 27.135 1.00 84.62 226 SER A O 1
ATOM 1899 N N . GLY A 1 227 ? -12.070 -20.658 25.654 1.00 71.44 227 GLY A N 1
ATOM 1900 C CA . GLY A 1 227 ? -11.429 -21.859 25.104 1.00 71.44 227 GLY A CA 1
ATOM 1901 C C . GLY A 1 227 ? -10.394 -22.520 26.024 1.00 71.44 227 GLY A C 1
ATOM 1902 O O . GLY A 1 227 ? -10.146 -23.709 25.884 1.00 71.44 227 GLY A O 1
ATOM 1903 N N . SER A 1 228 ? -9.828 -21.794 26.994 1.00 60.62 228 SER A N 1
ATOM 1904 C CA . SER A 1 228 ? -8.858 -22.343 27.964 1.00 60.62 228 SER A CA 1
ATOM 1905 C C . SER A 1 228 ? -9.499 -23.094 29.142 1.00 60.62 228 SER A C 1
ATOM 1907 O O . SER A 1 228 ? -8.784 -23.543 30.035 1.00 60.62 228 SER A O 1
ATOM 1909 N N . LYS A 1 229 ? -10.835 -23.186 29.197 1.00 57.94 229 LYS A N 1
ATOM 1910 C CA . LYS A 1 229 ? -11.583 -23.864 30.274 1.00 57.94 229 LYS A CA 1
ATOM 1911 C C . LYS A 1 229 ? -12.206 -25.209 29.854 1.00 57.94 229 LYS A C 1
ATOM 1913 O O . LYS A 1 229 ? -13.066 -25.709 30.576 1.00 57.94 229 LYS A O 1
ATOM 1918 N N . SER A 1 230 ? -11.809 -25.780 28.716 1.00 45.28 230 SER A N 1
ATOM 1919 C CA . SER A 1 230 ? -12.119 -27.167 28.309 1.00 45.28 230 SER A CA 1
ATOM 1920 C C . SER A 1 230 ? -10.862 -28.017 28.332 1.00 45.28 230 SER A C 1
ATOM 1922 O O . SER A 1 230 ? -10.997 -29.209 28.672 1.00 45.28 230 SER A O 1
#

Sequence (230 aa):
IFLCLFLFRSHWYIAVICFPWLEKVIYKDCESQHLPQSDFQQFPHQSESNSGIIRKESVLILSDIWYDSEEQDINSNLHHEDIQPDTTASELSPTVSKKFSDTLKMKKICKRPCILILDSLKASSVKNTVQVLREYLEAEWEAKRKTCREFSKSTMEDFYPRVPKQNNNSDCGIYLLQYVETFFQNPIINFELPVHLEQWFPPHLVRRKREQIRDLILQLHFQQQSGSKS

Solvent-accessible surface area (backbone atoms only — not comparable to full-atom values): 15140 Å² total; per-residue (Å²): 116,46,60,35,50,42,68,54,97,89,40,38,34,35,39,37,41,30,48,82,86,42,86,56,75,43,76,41,77,53,73,88,68,81,72,77,80,82,84,73,77,84,86,77,92,82,90,84,89,81,91,76,85,81,80,85,75,78,73,51,78,62,80,86,89,81,82,89,74,91,77,87,84,78,86,85,86,88,86,87,84,90,86,85,88,86,90,89,85,90,80,88,88,91,84,86,90,85,78,101,76,80,88,77,73,70,58,62,33,28,45,44,26,28,34,38,40,52,52,39,82,70,76,90,63,53,69,58,55,54,50,54,51,27,54,48,49,28,54,52,39,31,74,74,68,76,48,89,58,86,54,42,71,88,55,36,35,76,45,73,49,44,48,59,65,61,94,66,90,78,51,35,59,53,52,42,54,49,52,54,53,44,40,73,76,59,57,88,70,56,66,50,83,82,46,81,32,60,74,73,63,67,74,66,58,62,72,46,40,66,57,52,51,52,54,49,53,54,52,52,52,55,53,56,60,61,65,74,75,117

Foldseek 3Di:
DAWEWDADPNFIWIKDFFPQVDQFKDWDFPPPDPDPPPPDDDDDDDDDDDDDDDPDRDYDHDDDDDDDDDDDDDDDDDDDDDDDDDDDDDDDDDDDDDDPPDPDPRPIAMGAGEMEIEFQADDPCVVVVVVVVQVVVQVVCCVPVVDGDHDDCVRYNYAYEQAAHDPDDNLSVLVNVVVVVLCVVPNDRHPDPPHYHNPSDDPVCSVCVVVVVVVVVVVVVVVVVVVVPD

Radius of gyration: 24.12 Å; Cα contacts (8 Å, |Δi|>4): 227; chains: 1; bounding box: 50×75×58 Å